Protein AF-A0A948PQ32-F1 (afdb_monomer_lite)

Sequence (279 aa):
MKASKLLRLIPVFVLVFLLAGPGLMAKGHFEIGFHYSGWSLNIIKNLVGDAFDNMAENFVDETEKEIQNDNPDFYTEDWSSDSDFNADGSNWGIEMRWYPGGHDGSFSLGLSIEKTTINLNMDRAYVDVFLRNDVEDLSGTAQINASGGLMMKPMAFMLSFRWNIHPVGRISPYFQMGFGFASIQSLKDAELSFNYNYTFKVTGEEDETGGDSVSKTLGELDDERVADGEESMFDKIPFFPFVNMVIGIRARIVQNVHLLVEGGIFNGFIIRGGLSIRF

Foldseek 3Di:
DPPPPVVVVVVVVVVCCVVVQVPDPDLFFKKKKKKKKKFWACVCVVVVVVVLVVVLVVVQVVVQVVCCVVPVQKDWPDKDKDWDKTKIWMKIKMKMKGAPVGQFGQKIKIKMKMWIKIKIKRQWIKMKTWMARPVVRKIKIKIKIKIKMKIFTFTKIKIKMKGFPGRPDQKTKIKMKMKIWTACVRQQQIKIKMKMKMWMDMVPDDIDIDIDIDIDGLVVVQVVCVVVVHDGPCPPPRTGMWIDIWIWMWGDPDPFKIWIWIWDDTVGTMTMIMMMGGD

Secondary structure (DSSP, 8-state):
---TTHHHHHHHHHHHHHHHGGG-----SEEEEEEEEEEE-GGGHHHHHHHHHHHHHHHHHHHHHHHHHH-TTEEEEEEEEEEEEEEEEEEEEEEEEE-TTGGG-SEEEEEEEEEEEEEEEEEEEEEEEEEEETTTTEEEEEEEEEEEEEEE--EEEEEEEEEESS-SSSEEEEEEEEEEEE-THHHHTPEEEEEEEEEEEETTSPPEEEEEEEEEEHHHHHHHHHHTTPPPTTTT---EEEEEEEEEEEEEEETTEEEEEEEEEESSEEEEEEEEEE-

Radius of gyration: 26.38 Å; chains: 1; bounding box: 67×36×75 Å

Structure (mmCIF, N/CA/C/O backbone):
data_AF-A0A948PQ32-F1
#
_entry.id   AF-A0A948PQ32-F1
#
loop_
_atom_site.group_PDB
_atom_site.id
_atom_site.type_symbol
_atom_site.label_atom_id
_atom_site.label_alt_id
_atom_site.label_comp_id
_atom_site.label_asym_id
_atom_site.label_entity_id
_atom_site.label_seq_id
_atom_site.pdbx_PDB_ins_code
_atom_site.Cartn_x
_atom_site.Cartn_y
_atom_site.Cartn_z
_atom_site.occupancy
_atom_site.B_iso_or_equiv
_atom_site.auth_seq_id
_atom_site.auth_comp_id
_atom_site.auth_asym_id
_atom_site.auth_atom_id
_atom_site.pdbx_PDB_model_num
ATOM 1 N N . MET A 1 1 ? -16.683 6.339 -7.717 1.00 36.84 1 MET A N 1
ATOM 2 C CA . MET A 1 1 ? -16.336 6.040 -9.134 1.00 36.84 1 MET A CA 1
ATOM 3 C C . MET A 1 1 ? -15.686 7.242 -9.840 1.00 36.84 1 MET A C 1
ATOM 5 O O . MET A 1 1 ? -16.387 8.124 -10.318 1.00 36.84 1 MET A O 1
ATOM 9 N N . LYS A 1 2 ? -14.347 7.294 -9.940 1.00 36.12 2 LYS A N 1
ATOM 10 C CA . LYS A 1 2 ? -13.596 8.267 -10.778 1.00 36.12 2 LYS A CA 1
ATOM 11 C C . LYS A 1 2 ? -12.454 7.576 -11.553 1.00 36.12 2 LYS A C 1
ATOM 13 O O . LYS A 1 2 ? -11.332 8.061 -11.605 1.00 36.12 2 LYS A O 1
ATOM 18 N N . ALA A 1 3 ? -12.747 6.443 -12.194 1.00 36.84 3 ALA A N 1
ATOM 19 C CA . ALA A 1 3 ? -11.794 5.716 -13.046 1.00 36.84 3 ALA A CA 1
ATOM 20 C C . ALA A 1 3 ? -11.630 6.318 -14.467 1.00 36.84 3 ALA A C 1
ATOM 22 O O . ALA A 1 3 ? -10.835 5.835 -15.268 1.00 36.84 3 ALA A O 1
ATOM 23 N N . SER A 1 4 ? -12.358 7.386 -14.817 1.00 48.66 4 SER A N 1
ATOM 24 C CA . SER A 1 4 ? -12.538 7.796 -16.220 1.00 48.66 4 SER A CA 1
ATOM 25 C C . SER A 1 4 ? -11.404 8.622 -16.838 1.00 48.66 4 SER A C 1
ATOM 27 O O . SER A 1 4 ? -11.374 8.771 -18.059 1.00 48.66 4 SER A O 1
ATOM 29 N N . LYS A 1 5 ? -10.467 9.161 -16.043 1.00 45.03 5 LYS A N 1
ATOM 30 C CA . LYS A 1 5 ? -9.348 9.970 -16.569 1.00 45.03 5 LYS A CA 1
ATOM 31 C C . LYS A 1 5 ? -8.049 9.175 -16.737 1.00 45.03 5 LYS A C 1
ATOM 33 O O . LYS A 1 5 ? -7.393 9.338 -17.760 1.00 45.03 5 LYS A O 1
ATOM 38 N N . LEU A 1 6 ? -7.714 8.275 -15.804 1.00 44.38 6 LEU A N 1
ATOM 39 C CA . LEU A 1 6 ? -6.504 7.441 -15.901 1.00 44.38 6 LEU A CA 1
ATOM 40 C C . LEU A 1 6 ? -6.585 6.452 -17.076 1.00 44.38 6 LEU A C 1
ATOM 42 O O . LEU A 1 6 ? -5.626 6.315 -17.832 1.00 44.38 6 LEU A O 1
ATOM 46 N N . LEU A 1 7 ? -7.762 5.854 -17.300 1.00 45.94 7 LEU A N 1
ATOM 47 C CA . LEU A 1 7 ? -7.993 4.909 -18.399 1.00 45.94 7 LEU A CA 1
ATOM 48 C C . LEU A 1 7 ? -7.849 5.548 -19.794 1.00 45.94 7 LEU A C 1
ATOM 50 O O . LEU A 1 7 ? -7.617 4.844 -20.769 1.00 45.94 7 LEU A O 1
ATOM 54 N N . ARG A 1 8 ? -7.971 6.882 -19.898 1.00 51.78 8 ARG A N 1
ATOM 55 C CA . ARG A 1 8 ? -7.793 7.630 -21.156 1.00 51.78 8 ARG A CA 1
ATOM 56 C C . ARG A 1 8 ? -6.332 7.971 -21.450 1.00 51.78 8 ARG A C 1
ATOM 58 O O . ARG A 1 8 ? -5.999 8.190 -22.608 1.00 51.78 8 ARG A O 1
ATOM 65 N N . LEU A 1 9 ? -5.466 8.004 -20.435 1.00 54.56 9 LEU A N 1
ATOM 66 C CA . LEU A 1 9 ? -4.039 8.298 -20.606 1.00 54.56 9 LEU A CA 1
ATOM 67 C C . LEU A 1 9 ? -3.251 7.062 -21.046 1.00 54.56 9 LEU A C 1
ATOM 69 O O . LEU A 1 9 ? -2.355 7.187 -21.872 1.00 54.56 9 LEU A O 1
ATOM 73 N N . ILE A 1 10 ? -3.630 5.871 -20.571 1.00 57.16 10 ILE A N 1
ATOM 74 C CA . ILE A 1 10 ? -3.006 4.595 -20.957 1.00 57.16 10 ILE A CA 1
ATOM 75 C C . ILE A 1 10 ? -2.940 4.415 -22.488 1.00 57.16 10 ILE A C 1
ATOM 77 O O . ILE A 1 10 ? -1.837 4.210 -22.991 1.00 57.16 10 ILE A O 1
ATOM 81 N N . PRO A 1 11 ? -4.034 4.550 -23.269 1.00 63.50 11 PRO A N 1
ATOM 82 C CA . PRO A 1 11 ? -3.959 4.403 -24.720 1.00 63.50 11 PRO A CA 1
ATOM 83 C C . PRO A 1 11 ? -3.123 5.500 -25.385 1.00 63.50 11 PRO A C 1
ATOM 85 O O . PRO A 1 11 ? -2.482 5.220 -26.388 1.00 63.50 11 PRO A O 1
ATOM 88 N N . VAL A 1 12 ? -3.066 6.716 -24.827 1.00 68.31 12 VAL A N 1
ATOM 89 C CA . VAL A 1 12 ? -2.222 7.802 -25.357 1.00 68.31 12 VAL A CA 1
ATOM 90 C C . VAL A 1 12 ? -0.742 7.493 -25.143 1.00 68.31 12 VAL A C 1
ATOM 92 O O . VAL A 1 12 ? 0.036 7.610 -26.084 1.00 68.31 12 VAL A O 1
ATOM 95 N N . PHE A 1 13 ? -0.350 7.037 -23.950 1.00 61.31 13 PHE A N 1
ATOM 96 C CA . PHE A 1 13 ? 1.021 6.598 -23.688 1.00 61.31 13 PHE A CA 1
ATOM 97 C C . PHE A 1 13 ? 1.388 5.392 -24.557 1.00 61.31 13 PHE A C 1
ATOM 99 O O . PHE A 1 13 ? 2.420 5.421 -25.216 1.00 61.31 13 PHE A O 1
ATOM 106 N N . VAL A 1 14 ? 0.522 4.380 -24.664 1.00 65.69 14 VAL A N 1
ATOM 107 C CA . VAL A 1 14 ? 0.738 3.232 -25.563 1.00 65.69 14 VAL A CA 1
ATOM 108 C C . VAL A 1 14 ? 0.908 3.695 -27.015 1.00 65.69 14 VAL A C 1
ATOM 110 O O . VAL A 1 14 ? 1.836 3.255 -27.688 1.00 65.69 14 VAL A O 1
ATOM 113 N N . LEU A 1 15 ? 0.071 4.618 -27.496 1.00 69.38 15 LEU A N 1
ATOM 114 C CA . LEU A 1 15 ? 0.138 5.136 -28.864 1.00 69.38 15 LEU A CA 1
ATOM 115 C C . LEU A 1 15 ? 1.428 5.928 -29.115 1.00 69.38 15 LEU A C 1
ATOM 117 O O . LEU A 1 15 ? 2.090 5.704 -30.123 1.00 69.38 15 LEU A O 1
ATOM 121 N N . VAL A 1 16 ? 1.822 6.811 -28.192 1.00 67.12 16 VAL A N 1
ATOM 122 C CA . VAL A 1 16 ? 3.092 7.554 -28.269 1.00 67.12 16 VAL A CA 1
ATOM 123 C C . VAL A 1 16 ? 4.269 6.584 -28.295 1.00 67.12 16 VAL A C 1
ATOM 125 O O . VAL A 1 16 ? 5.169 6.739 -29.119 1.00 67.12 16 VAL A O 1
ATOM 128 N N . PHE A 1 17 ? 4.238 5.542 -27.460 1.00 58.75 17 PHE A N 1
ATOM 129 C CA . PHE A 1 17 ? 5.298 4.542 -27.421 1.00 58.75 17 PHE A CA 1
ATOM 130 C C . PHE A 1 17 ? 5.380 3.728 -28.728 1.00 58.75 17 PHE A C 1
ATOM 132 O O . PHE A 1 17 ? 6.470 3.472 -29.245 1.00 58.75 17 PHE A O 1
ATOM 139 N N . LEU A 1 18 ? 4.234 3.361 -29.306 1.00 61.28 18 LEU A N 1
ATOM 140 C CA . LEU A 1 18 ? 4.167 2.616 -30.566 1.00 61.28 18 LEU A CA 1
ATOM 141 C C . LEU A 1 18 ? 4.542 3.464 -31.791 1.00 61.28 18 LEU A C 1
ATOM 143 O O . LEU A 1 18 ? 5.121 2.927 -32.733 1.00 61.28 18 LEU A O 1
ATOM 147 N N . LEU A 1 19 ? 4.242 4.766 -31.785 1.00 66.31 19 LEU A N 1
ATOM 148 C CA . LEU A 1 19 ? 4.527 5.671 -32.904 1.00 66.31 19 LEU A CA 1
ATOM 149 C C . LEU A 1 19 ? 5.957 6.231 -32.874 1.00 66.31 19 LEU A C 1
ATOM 151 O O . LEU A 1 19 ? 6.569 6.378 -33.929 1.00 66.31 19 LEU A O 1
ATOM 155 N N . ALA A 1 20 ? 6.508 6.527 -31.693 1.00 60.84 20 ALA A N 1
ATOM 156 C CA . ALA A 1 20 ? 7.852 7.098 -31.560 1.00 60.84 20 ALA A CA 1
ATOM 157 C C . ALA A 1 20 ? 8.964 6.033 -31.513 1.00 60.84 20 ALA A C 1
ATOM 159 O O . ALA A 1 20 ? 10.081 6.283 -31.961 1.00 60.84 20 ALA A O 1
ATOM 160 N N . GLY A 1 21 ? 8.669 4.831 -31.004 1.00 57.22 21 GLY A N 1
ATOM 161 C CA . GLY A 1 21 ? 9.648 3.751 -30.830 1.00 57.22 21 GLY A CA 1
ATOM 162 C C . GLY A 1 21 ? 10.360 3.269 -32.112 1.00 57.22 21 GLY A C 1
ATOM 163 O O . GLY A 1 21 ? 11.578 3.067 -32.067 1.00 57.22 21 GLY A O 1
ATOM 164 N N . PRO A 1 22 ? 9.663 3.090 -33.256 1.00 56.50 22 PRO A N 1
ATOM 165 C CA . PRO A 1 22 ? 10.263 2.552 -34.484 1.00 56.50 22 PRO A CA 1
ATOM 166 C C . PRO A 1 22 ? 11.272 3.479 -35.180 1.00 56.50 22 PRO A C 1
ATOM 168 O O . PRO A 1 22 ? 12.103 2.993 -35.942 1.00 56.50 22 PRO A O 1
ATOM 171 N N . GLY A 1 23 ? 11.209 4.795 -34.940 1.00 53.78 23 GLY A N 1
ATOM 172 C CA . GLY A 1 23 ? 12.090 5.790 -35.573 1.00 53.78 23 GLY A CA 1
ATOM 173 C C . GLY A 1 23 ? 13.417 6.030 -34.844 1.00 53.78 23 GLY A C 1
ATOM 174 O O . GLY A 1 23 ? 14.287 6.730 -35.362 1.00 53.78 23 GLY A O 1
ATOM 175 N N . LEU A 1 24 ? 13.590 5.467 -33.645 1.00 56.25 24 LEU A N 1
ATOM 176 C CA . LEU A 1 24 ? 14.786 5.669 -32.829 1.00 56.25 24 LEU A CA 1
ATOM 177 C C . LEU A 1 24 ? 15.923 4.752 -33.314 1.00 56.25 24 LEU A C 1
ATOM 179 O O . LEU A 1 24 ? 15.981 3.566 -33.012 1.00 56.25 24 LEU A O 1
ATOM 183 N N . MET A 1 25 ? 16.856 5.301 -34.087 1.00 52.88 25 MET A N 1
ATOM 184 C CA . MET A 1 25 ? 18.057 4.604 -34.573 1.00 52.88 25 MET A CA 1
ATOM 185 C C . MET A 1 25 ? 19.161 4.537 -33.501 1.00 52.88 25 MET A C 1
ATOM 187 O O . MET A 1 25 ? 20.287 4.965 -33.753 1.00 52.88 25 MET A O 1
ATOM 191 N N . ALA A 1 26 ? 18.878 4.046 -32.292 1.00 52.47 26 ALA A N 1
ATOM 192 C CA . ALA A 1 26 ? 19.881 4.063 -31.229 1.00 52.47 26 ALA A CA 1
ATOM 193 C C . ALA A 1 26 ? 20.029 2.724 -30.495 1.00 52.47 26 ALA A C 1
ATOM 195 O O . ALA A 1 26 ? 19.118 2.216 -29.848 1.00 52.47 26 ALA A O 1
ATOM 196 N N . LYS A 1 27 ? 21.250 2.173 -30.564 1.00 62.91 27 LYS A N 1
ATOM 197 C CA . LYS A 1 27 ? 21.757 1.086 -29.707 1.00 62.91 27 LYS A CA 1
ATOM 198 C C . LYS A 1 27 ? 22.049 1.610 -28.294 1.00 62.91 27 LYS A C 1
ATOM 200 O O . LYS A 1 27 ? 23.170 1.460 -27.808 1.00 62.91 27 LYS A O 1
ATOM 205 N N . GLY A 1 28 ? 21.122 2.328 -27.678 1.00 70.44 28 GLY A N 1
ATOM 206 C CA . GLY A 1 28 ? 21.528 3.213 -26.602 1.00 70.44 28 GLY A CA 1
ATOM 207 C C . GLY A 1 28 ? 21.392 2.677 -25.188 1.00 70.44 28 GLY A C 1
ATOM 208 O O . GLY A 1 28 ? 20.963 1.551 -24.887 1.00 70.44 28 GLY A O 1
ATOM 209 N N . HIS A 1 29 ? 21.932 3.517 -24.321 1.00 88.94 29 HIS A N 1
ATOM 210 C CA . HIS A 1 29 ? 22.172 3.245 -22.921 1.00 88.94 29 HIS A CA 1
ATOM 211 C C . HIS A 1 29 ? 20.981 3.642 -22.059 1.00 88.94 29 HIS A C 1
ATOM 213 O O . HIS A 1 29 ? 20.999 3.326 -20.874 1.00 88.94 29 HIS A O 1
ATOM 219 N N . PHE A 1 30 ? 19.966 4.300 -22.616 1.00 91.44 30 PHE A N 1
ATOM 220 C CA . PHE A 1 30 ? 18.838 4.808 -21.856 1.00 91.44 30 PHE A CA 1
ATOM 221 C C . PHE A 1 30 ? 17.554 4.079 -22.226 1.00 91.44 30 PHE A C 1
ATOM 223 O O . PHE A 1 30 ? 17.323 3.675 -23.362 1.00 91.44 30 PHE A O 1
ATOM 230 N N . GLU A 1 31 ? 16.705 3.883 -21.233 1.00 92.69 31 GLU A N 1
ATOM 231 C CA . GLU A 1 31 ? 15.378 3.321 -21.397 1.00 92.69 31 GLU A CA 1
ATOM 232 C C . GLU A 1 31 ? 14.396 4.157 -20.594 1.00 92.69 31 GLU A C 1
ATOM 234 O O . GLU A 1 31 ? 14.641 4.451 -19.428 1.00 92.69 31 GLU A O 1
ATOM 239 N N . ILE A 1 32 ? 13.292 4.544 -21.220 1.00 94.75 32 ILE A N 1
ATOM 240 C CA . ILE A 1 32 ? 12.179 5.205 -20.547 1.00 94.75 32 ILE A CA 1
ATOM 241 C C . ILE A 1 32 ? 11.019 4.222 -20.522 1.00 94.75 32 ILE A C 1
ATOM 243 O O . ILE A 1 32 ? 10.635 3.683 -21.562 1.00 94.75 32 ILE A O 1
ATOM 247 N N . GLY A 1 33 ? 10.477 3.975 -19.337 1.00 94.75 33 GLY A N 1
ATOM 248 C CA . GLY A 1 33 ? 9.387 3.045 -19.100 1.00 94.75 33 GLY A CA 1
ATOM 249 C C . GLY A 1 33 ? 8.198 3.711 -18.430 1.00 94.75 33 GLY A C 1
ATOM 250 O O . GLY A 1 33 ? 8.356 4.619 -17.620 1.00 94.75 33 GLY A O 1
ATOM 251 N N . PHE A 1 34 ? 7.010 3.226 -18.764 1.00 96.94 34 PHE A N 1
ATOM 252 C CA . PHE A 1 34 ? 5.789 3.456 -18.006 1.00 96.94 34 PHE A CA 1
ATOM 253 C C . PHE A 1 34 ? 5.298 2.120 -17.459 1.00 96.94 34 PHE A C 1
ATOM 255 O O . PHE A 1 34 ? 5.302 1.115 -18.176 1.00 96.94 34 PHE A O 1
ATOM 262 N N . HIS A 1 35 ? 4.820 2.112 -16.220 1.00 95.75 35 HIS A N 1
ATOM 263 C CA . HIS A 1 35 ? 4.240 0.923 -15.606 1.00 95.75 35 HIS A CA 1
ATOM 264 C C . HIS A 1 35 ? 3.009 1.241 -14.770 1.00 95.75 35 HIS A C 1
ATOM 266 O O . HIS A 1 35 ? 2.841 2.350 -14.263 1.00 95.75 35 HIS A O 1
ATOM 272 N N . TYR A 1 36 ? 2.170 0.224 -14.609 1.00 95.19 36 TYR A N 1
ATOM 273 C CA . TYR A 1 36 ? 1.011 0.209 -13.730 1.00 95.19 36 TYR A CA 1
ATOM 274 C C . TYR A 1 36 ? 0.984 -1.114 -12.964 1.00 95.19 36 TYR A C 1
ATOM 276 O O . TYR A 1 36 ? 1.280 -2.168 -13.534 1.00 95.19 36 TYR A O 1
ATOM 284 N N . SER A 1 37 ? 0.625 -1.075 -11.686 1.00 91.31 37 SER A N 1
ATOM 285 C CA . SER A 1 37 ? 0.418 -2.274 -10.879 1.00 91.31 37 SER A CA 1
ATOM 286 C C . SER A 1 37 ? -0.790 -2.133 -9.962 1.00 91.31 37 SER A C 1
ATOM 288 O O . SER A 1 37 ? -1.157 -1.026 -9.558 1.00 91.31 37 SER A O 1
ATOM 290 N N . GLY A 1 38 ? -1.393 -3.274 -9.645 1.00 89.25 38 GLY A N 1
ATOM 291 C CA . GLY A 1 38 ? -2.224 -3.441 -8.459 1.00 89.25 38 GLY A CA 1
ATOM 292 C C . GLY A 1 38 ? -1.407 -4.142 -7.380 1.00 89.25 38 GLY A C 1
ATOM 293 O O . GLY A 1 38 ? -0.539 -4.963 -7.705 1.00 89.25 38 GLY A O 1
ATOM 294 N N . TRP A 1 39 ? -1.674 -3.823 -6.117 1.00 85.12 39 TRP A N 1
ATOM 295 C CA . TRP A 1 39 ? -1.005 -4.467 -4.997 1.00 85.12 39 TRP A CA 1
ATOM 296 C C . TRP A 1 39 ? -1.945 -4.769 -3.827 1.00 85.12 39 TRP A C 1
ATOM 298 O O . TRP A 1 39 ? -2.983 -4.129 -3.685 1.00 85.12 39 TRP A O 1
ATOM 308 N N . SER A 1 40 ? -1.581 -5.764 -3.013 1.00 81.56 40 SER A N 1
ATOM 309 C CA . SER A 1 40 ? -2.303 -6.157 -1.791 1.00 81.56 40 SER A CA 1
ATOM 310 C C . SER A 1 40 ? -1.345 -6.460 -0.633 1.00 81.56 40 SER A C 1
ATOM 312 O O . SER A 1 40 ? -0.289 -7.064 -0.853 1.00 81.56 40 SER A O 1
ATOM 314 N N . LEU A 1 41 ? -1.723 -6.107 0.597 1.00 71.12 41 LEU A N 1
ATOM 315 C CA . LEU A 1 41 ? -0.991 -6.378 1.847 1.00 71.12 41 LEU A CA 1
ATOM 316 C C . LEU A 1 41 ? -1.749 -7.363 2.754 1.00 71.12 41 LEU A C 1
ATOM 318 O O . LEU A 1 41 ? -1.817 -7.194 3.966 1.00 71.12 41 LEU A O 1
ATOM 322 N N . ASN A 1 42 ? -2.265 -8.463 2.207 1.00 64.56 42 ASN A N 1
ATOM 323 C CA . ASN A 1 42 ? -2.977 -9.457 3.028 1.00 64.56 42 ASN A CA 1
ATOM 324 C C . ASN A 1 42 ? -2.095 -10.146 4.093 1.00 64.56 42 ASN A C 1
ATOM 326 O O . ASN A 1 42 ? -2.614 -10.863 4.937 1.00 64.56 42 ASN A O 1
ATOM 330 N N . ILE A 1 43 ? -0.774 -9.922 4.093 1.00 58.84 43 ILE A N 1
ATOM 331 C CA . ILE A 1 43 ? 0.143 -10.463 5.109 1.00 58.84 43 ILE A CA 1
ATOM 332 C C . ILE A 1 43 ? -0.098 -9.835 6.492 1.00 58.84 43 ILE A C 1
ATOM 334 O O . ILE A 1 43 ? 0.073 -10.518 7.496 1.00 58.84 43 ILE A O 1
ATOM 338 N N . ILE A 1 44 ? -0.502 -8.558 6.566 1.00 64.94 44 ILE A N 1
ATOM 339 C CA . ILE A 1 44 ? -0.758 -7.885 7.855 1.00 64.94 44 ILE A CA 1
ATOM 340 C C . ILE A 1 44 ? -2.185 -8.105 8.369 1.00 64.94 44 ILE A C 1
ATOM 342 O O . ILE A 1 44 ? -2.494 -7.662 9.469 1.00 64.94 44 ILE A O 1
ATOM 346 N N . LYS A 1 45 ? -3.043 -8.805 7.610 1.00 69.50 45 LYS A N 1
ATOM 347 C CA . LYS A 1 45 ? -4.442 -9.057 7.986 1.00 69.50 45 LYS A CA 1
ATOM 348 C C . LYS A 1 45 ? -4.551 -9.747 9.346 1.00 69.50 45 LYS A C 1
ATOM 350 O O . LYS A 1 45 ? -5.360 -9.324 10.154 1.00 69.50 45 LYS A O 1
ATOM 355 N N . ASN A 1 46 ? -3.687 -10.725 9.623 1.00 70.75 46 ASN A N 1
ATOM 356 C CA . ASN A 1 46 ? -3.681 -11.422 10.913 1.00 70.75 46 ASN A CA 1
ATOM 357 C C . ASN A 1 46 ? -3.298 -10.488 12.070 1.00 70.75 46 ASN A C 1
ATOM 359 O O . ASN A 1 46 ? -3.957 -10.499 13.093 1.00 70.75 46 ASN A O 1
ATOM 363 N N . LEU A 1 47 ? -2.285 -9.631 11.883 1.00 71.31 47 LEU A N 1
ATOM 364 C CA . LEU A 1 47 ? -1.861 -8.676 12.915 1.00 71.31 47 LEU A CA 1
ATOM 365 C C . LEU A 1 47 ? -2.962 -7.652 13.232 1.00 71.31 47 LEU A C 1
ATOM 367 O O . LEU A 1 47 ? -3.124 -7.252 14.380 1.00 71.31 47 LEU A O 1
ATOM 371 N N . VAL A 1 48 ? -3.698 -7.213 12.208 1.00 71.25 48 VAL A N 1
ATOM 372 C CA . VAL A 1 48 ? -4.839 -6.306 12.384 1.00 71.25 48 VAL A CA 1
ATOM 373 C C . VAL A 1 48 ? -6.027 -7.030 13.017 1.00 71.25 48 VAL A C 1
ATOM 375 O O . VAL A 1 48 ? -6.688 -6.434 13.858 1.00 71.25 48 VAL A O 1
ATOM 378 N N . GLY A 1 49 ? -6.263 -8.296 12.660 1.00 72.38 49 GLY A N 1
ATOM 379 C CA . GLY A 1 49 ? -7.270 -9.149 13.296 1.00 72.38 49 GLY A CA 1
ATOM 380 C C . GLY A 1 49 ? -7.022 -9.288 14.796 1.00 72.38 49 GLY A C 1
ATOM 381 O O . GLY A 1 49 ? -7.878 -8.909 15.580 1.00 72.38 49 GLY A O 1
ATOM 382 N N . ASP A 1 50 ? -5.805 -9.672 15.195 1.00 78.00 50 ASP A N 1
ATOM 383 C CA . ASP A 1 50 ? -5.439 -9.790 16.612 1.00 78.00 50 ASP A CA 1
ATOM 384 C C . ASP A 1 50 ? -5.638 -8.457 17.364 1.00 78.00 50 ASP A C 1
ATOM 386 O O . ASP A 1 50 ? -6.125 -8.423 18.493 1.00 78.00 50 ASP A O 1
ATOM 390 N N . ALA A 1 51 ? -5.262 -7.327 16.754 1.00 75.25 51 ALA A N 1
ATOM 391 C CA . ALA A 1 51 ? -5.461 -6.007 17.357 1.00 75.25 51 ALA A CA 1
ATOM 392 C C . ALA A 1 51 ? -6.950 -5.640 17.486 1.00 75.25 51 ALA A C 1
ATOM 394 O O . ALA A 1 51 ? -7.339 -5.011 18.471 1.00 75.25 51 ALA A O 1
ATOM 395 N N . PHE A 1 52 ? -7.770 -6.031 16.509 1.00 75.88 52 PHE A N 1
ATOM 396 C CA . PHE A 1 52 ? -9.213 -5.834 16.543 1.00 75.88 52 PHE A CA 1
ATOM 397 C C . PHE A 1 52 ? -9.875 -6.686 17.627 1.00 75.88 52 PHE A C 1
ATOM 399 O O . PHE A 1 52 ? -10.691 -6.155 18.370 1.00 75.88 52 PHE A O 1
ATOM 406 N N . ASP A 1 53 ? -9.489 -7.953 17.768 1.00 79.19 53 ASP A N 1
ATOM 407 C CA . ASP A 1 53 ? -10.053 -8.850 18.781 1.00 79.19 53 ASP A CA 1
ATOM 408 C C . ASP A 1 53 ? -9.817 -8.297 20.195 1.00 79.19 53 ASP A C 1
ATOM 410 O O . ASP A 1 53 ? -10.749 -8.202 20.989 1.00 79.19 53 ASP A O 1
ATOM 414 N N . ASN A 1 54 ? -8.610 -7.789 20.474 1.00 81.38 54 ASN A N 1
ATOM 415 C CA . ASN A 1 54 ? -8.311 -7.112 21.743 1.00 81.38 54 ASN A CA 1
ATOM 416 C C . ASN A 1 54 ? -9.143 -5.830 21.946 1.00 81.38 54 ASN A C 1
ATOM 418 O O . ASN A 1 54 ? -9.527 -5.495 23.066 1.00 81.38 54 ASN A O 1
ATOM 422 N N . MET A 1 55 ? -9.394 -5.063 20.881 1.00 77.44 55 MET A N 1
ATOM 423 C CA . MET A 1 55 ? -10.256 -3.879 20.955 1.00 77.44 55 MET A CA 1
ATOM 424 C C . MET A 1 55 ? -11.713 -4.274 21.228 1.00 77.44 55 MET A C 1
ATOM 426 O O . MET A 1 55 ? -12.375 -3.609 22.019 1.00 77.44 55 MET A O 1
ATOM 430 N N . ALA A 1 56 ? -12.194 -5.350 20.602 1.00 77.06 56 ALA A N 1
ATOM 431 C CA . ALA A 1 56 ? -13.534 -5.884 20.806 1.00 77.06 56 ALA A CA 1
ATOM 432 C C . ALA A 1 56 ? -13.728 -6.365 22.250 1.00 77.06 56 ALA A C 1
ATOM 434 O O . ALA A 1 56 ? -14.724 -5.999 22.862 1.00 77.06 56 ALA A O 1
ATOM 435 N N . GLU A 1 57 ? -12.758 -7.083 22.825 1.00 81.19 57 GLU A N 1
ATOM 436 C CA . GLU A 1 57 ? -12.787 -7.483 24.241 1.00 81.19 57 GLU A CA 1
ATOM 437 C C . GLU A 1 57 ? -12.896 -6.269 25.178 1.00 81.19 57 GLU A C 1
ATOM 439 O O . GLU A 1 57 ? -13.781 -6.223 26.030 1.00 81.19 57 GLU A O 1
ATOM 444 N N . ASN A 1 58 ? -12.061 -5.240 24.979 1.00 78.88 58 ASN A N 1
ATOM 445 C CA . ASN A 1 58 ? -12.133 -4.016 25.788 1.00 78.88 58 ASN A CA 1
ATOM 446 C C . ASN A 1 58 ? -13.488 -3.307 25.652 1.00 78.88 58 ASN A C 1
ATOM 448 O O . ASN A 1 58 ? -14.006 -2.769 26.627 1.00 78.88 58 ASN A O 1
ATOM 452 N N . PHE A 1 59 ? -14.062 -3.307 24.448 1.00 74.00 59 PHE A N 1
ATOM 453 C CA . PHE A 1 59 ? -15.374 -2.724 24.207 1.00 74.00 59 PHE A CA 1
ATOM 454 C C . PHE A 1 59 ? -16.487 -3.473 24.963 1.00 74.00 59 PHE A C 1
ATOM 456 O O . PHE A 1 59 ? -17.357 -2.828 25.552 1.00 74.00 59 PHE A O 1
ATOM 463 N N . VAL A 1 60 ? -16.454 -4.811 24.996 1.00 79.50 60 VAL A N 1
ATOM 464 C CA . VAL A 1 60 ? -17.401 -5.623 25.784 1.00 79.50 60 VAL A CA 1
ATOM 465 C C . VAL A 1 60 ? -17.282 -5.283 27.271 1.00 79.50 60 VAL A C 1
ATOM 467 O O . VAL A 1 60 ? -18.290 -4.985 27.912 1.00 79.50 60 VAL A O 1
ATOM 470 N N . ASP A 1 61 ? -16.055 -5.223 27.792 1.00 81.75 61 ASP A N 1
ATOM 471 C CA . ASP A 1 61 ? -15.776 -4.879 29.191 1.00 81.75 61 ASP A CA 1
ATOM 472 C C . ASP A 1 61 ? -16.256 -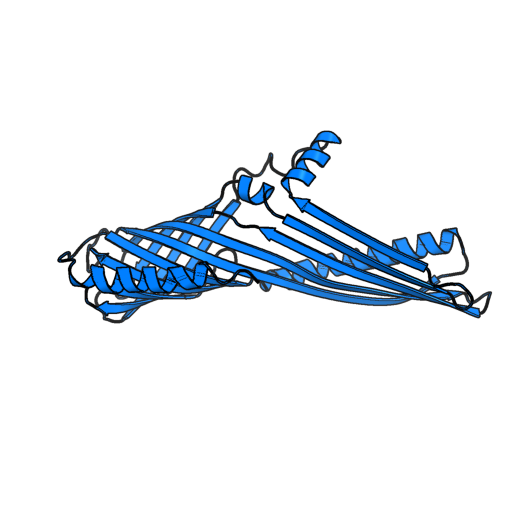3.468 29.577 1.00 81.75 61 ASP A C 1
ATOM 474 O O . ASP A 1 61 ? -16.686 -3.239 30.711 1.00 81.75 61 ASP A O 1
ATOM 478 N N . GLU A 1 62 ? -16.117 -2.483 28.687 1.00 78.75 62 GLU A N 1
ATOM 479 C CA . GLU A 1 62 ? -16.596 -1.113 28.918 1.00 78.75 62 GLU A CA 1
ATOM 480 C C . GLU A 1 62 ? -18.121 -1.025 28.839 1.00 78.75 62 GLU A C 1
ATOM 482 O O . GLU A 1 62 ? -18.735 -0.403 29.707 1.00 78.75 62 GLU A O 1
ATOM 487 N N . THR A 1 63 ? -18.730 -1.713 27.873 1.00 72.62 63 THR A N 1
ATOM 488 C CA . THR A 1 63 ? -20.189 -1.775 27.707 1.00 72.62 63 THR A CA 1
ATOM 489 C C . THR A 1 63 ? -20.862 -2.410 28.918 1.00 72.62 63 THR A C 1
ATOM 491 O O . THR A 1 63 ? -21.841 -1.874 29.433 1.00 72.62 63 THR A O 1
ATOM 494 N N . GLU A 1 64 ? -20.320 -3.521 29.424 1.00 76.25 64 GLU A N 1
ATOM 495 C CA . GLU A 1 64 ? -20.842 -4.169 30.628 1.00 76.25 64 GLU A CA 1
ATOM 496 C C . GLU A 1 64 ? -20.796 -3.225 31.837 1.00 76.25 64 GLU A C 1
ATOM 498 O O . GLU A 1 64 ? -21.784 -3.111 32.563 1.00 76.25 64 GLU A O 1
ATOM 503 N N . LYS A 1 65 ? -19.693 -2.486 32.023 1.00 81.44 65 LYS A N 1
ATOM 504 C CA . LYS A 1 65 ? -19.564 -1.501 33.112 1.00 81.44 65 LYS A CA 1
ATOM 505 C C . LYS A 1 65 ? -20.554 -0.351 32.979 1.00 81.44 65 LYS A C 1
ATOM 507 O O . LYS A 1 65 ? -21.104 0.086 33.987 1.00 81.44 65 LYS A O 1
ATOM 512 N N . GLU A 1 66 ? -20.743 0.174 31.771 1.00 76.62 66 GLU A N 1
ATOM 513 C CA . GLU A 1 66 ? -21.671 1.279 31.528 1.00 76.62 66 GLU A CA 1
ATOM 514 C C . GLU A 1 66 ? -23.111 0.858 31.837 1.00 76.62 66 GLU A C 1
ATOM 516 O O . GLU A 1 66 ? -23.802 1.547 32.584 1.00 76.62 66 GLU A O 1
ATOM 521 N N . ILE A 1 67 ? -23.518 -0.330 31.392 1.00 73.38 67 ILE A N 1
ATOM 522 C CA . ILE A 1 67 ? -24.853 -0.876 31.661 1.00 73.38 67 ILE A CA 1
ATOM 523 C C . ILE A 1 67 ? -25.036 -1.196 33.150 1.00 73.38 67 ILE A C 1
ATOM 525 O O . ILE A 1 67 ? -26.084 -0.884 33.717 1.00 73.38 67 ILE A O 1
ATOM 529 N N . GLN A 1 68 ? -24.021 -1.762 33.812 1.00 76.62 68 GLN A N 1
ATOM 530 C CA . GLN A 1 68 ? -24.057 -2.056 35.250 1.00 76.62 68 GLN A CA 1
ATOM 531 C C . GLN A 1 68 ? -24.123 -0.800 36.130 1.00 76.62 68 GLN A C 1
ATOM 533 O O . GLN A 1 68 ? -24.605 -0.888 37.261 1.00 76.62 68 GLN A O 1
ATOM 538 N N . ASN A 1 69 ? -23.666 0.363 35.647 1.00 78.88 69 ASN A N 1
ATOM 539 C CA . ASN A 1 69 ? -23.785 1.613 36.404 1.00 78.88 69 ASN A CA 1
ATOM 540 C C . ASN A 1 69 ? -25.250 2.009 36.622 1.00 78.88 69 ASN A C 1
ATOM 542 O O . ASN A 1 69 ? -25.597 2.449 37.721 1.00 78.88 69 ASN A O 1
ATOM 546 N N . ASP A 1 70 ? -26.092 1.824 35.605 1.00 70.81 70 ASP A N 1
ATOM 547 C CA . ASP A 1 70 ? -27.515 2.160 35.673 1.00 70.81 70 ASP A CA 1
ATOM 548 C C . ASP A 1 70 ? -28.377 0.955 36.086 1.00 70.81 70 ASP A C 1
ATOM 550 O O . ASP A 1 70 ? -29.413 1.131 36.728 1.00 70.81 70 ASP A O 1
ATOM 554 N N . ASN A 1 71 ? -27.925 -0.272 35.796 1.00 73.94 71 ASN A N 1
ATOM 555 C CA . ASN A 1 71 ? -28.629 -1.517 36.105 1.00 73.94 71 ASN A CA 1
ATOM 556 C C . ASN A 1 71 ? -27.661 -2.615 36.618 1.00 73.94 71 ASN A C 1
ATOM 558 O O . ASN A 1 71 ? -27.195 -3.447 35.835 1.00 73.94 71 ASN A O 1
ATOM 562 N N . PRO A 1 72 ? -27.375 -2.679 37.934 1.00 78.38 72 PRO A N 1
ATOM 563 C CA . PRO A 1 72 ? -26.277 -3.480 38.500 1.00 78.38 72 PRO A CA 1
ATOM 564 C C . PRO A 1 72 ? -26.447 -5.004 38.409 1.00 78.38 72 PRO A C 1
ATOM 566 O O . PRO A 1 72 ? -25.485 -5.732 38.643 1.00 78.38 72 PRO A O 1
ATOM 569 N N . ASP A 1 73 ? -27.647 -5.488 38.085 1.00 83.62 73 ASP A N 1
ATOM 570 C CA . ASP A 1 73 ? -27.959 -6.919 37.994 1.00 83.62 73 ASP A CA 1
ATOM 571 C C . ASP A 1 73 ? -27.796 -7.492 36.569 1.00 83.62 73 ASP A C 1
ATOM 573 O O . ASP A 1 73 ? -27.976 -8.696 36.371 1.00 83.62 73 ASP A O 1
ATOM 577 N N . PHE A 1 74 ? -27.454 -6.662 35.573 1.00 81.88 74 PHE A N 1
ATOM 578 C CA . PHE A 1 74 ? -27.113 -7.142 34.231 1.00 81.88 74 PHE A CA 1
ATOM 579 C C . PHE A 1 74 ? -25.662 -7.627 34.153 1.00 81.88 74 PHE A C 1
ATOM 581 O O . PHE A 1 74 ? -24.739 -6.969 34.632 1.00 81.88 74 PHE A O 1
ATOM 588 N N . TYR A 1 75 ? -25.450 -8.757 33.483 1.00 83.06 75 TYR A N 1
ATOM 589 C CA . TYR A 1 75 ? -24.124 -9.274 33.141 1.00 83.06 75 TYR A CA 1
ATOM 590 C C . TYR A 1 75 ? -24.085 -9.787 31.699 1.00 83.06 75 TYR A C 1
ATOM 592 O O . TYR A 1 75 ? -25.127 -10.100 31.110 1.00 83.06 75 TYR A O 1
ATOM 600 N N . THR A 1 76 ? -22.880 -9.885 31.136 1.00 85.31 76 THR A N 1
ATOM 601 C CA . THR A 1 76 ? -22.657 -10.466 29.807 1.00 85.31 76 THR A CA 1
ATOM 602 C C . THR A 1 76 ? -22.786 -11.988 29.867 1.00 85.31 76 THR A C 1
ATOM 604 O O . THR A 1 76 ? -21.984 -12.663 30.511 1.00 85.31 76 THR A O 1
ATOM 607 N N . GLU A 1 77 ? -23.799 -12.540 29.200 1.00 89.06 77 GLU A N 1
ATOM 608 C CA . GLU A 1 77 ? -24.004 -13.990 29.080 1.00 89.06 77 GLU A CA 1
ATOM 609 C C . GLU A 1 77 ? -23.117 -14.582 27.979 1.00 89.06 77 GLU A C 1
ATOM 611 O O . GLU A 1 77 ? -22.480 -15.617 28.179 1.00 89.06 77 GLU A O 1
ATOM 616 N N . ASP A 1 78 ? -23.068 -13.915 26.825 1.00 89.69 78 ASP A N 1
ATOM 617 C CA . ASP A 1 78 ? -22.286 -14.330 25.662 1.00 89.69 78 ASP A CA 1
ATOM 618 C C . ASP A 1 78 ? -21.930 -13.116 24.796 1.00 89.69 78 ASP A C 1
ATOM 620 O O . ASP A 1 78 ? -22.598 -12.078 24.852 1.00 89.69 78 ASP A O 1
ATOM 624 N N . TRP A 1 79 ? -20.900 -13.241 23.966 1.00 90.62 79 TRP A N 1
ATOM 625 C CA . TRP A 1 79 ? -20.570 -12.232 22.967 1.00 90.62 79 TRP A CA 1
ATOM 626 C C . TRP A 1 79 ? -19.890 -12.845 21.744 1.00 90.62 79 TRP A C 1
ATOM 628 O O . TRP A 1 79 ? -19.258 -13.901 21.801 1.00 90.62 79 TRP A O 1
ATOM 638 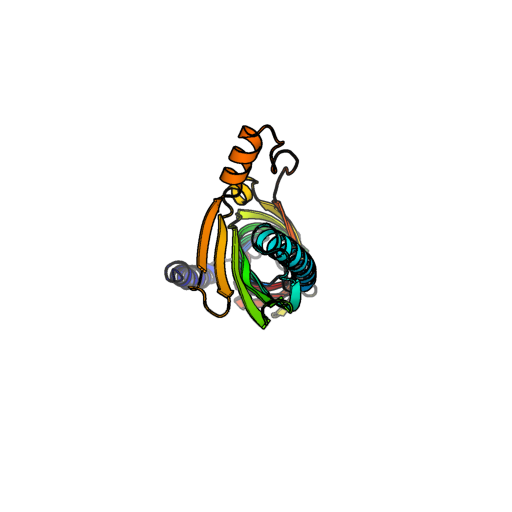N N . SER A 1 80 ? -20.010 -12.163 20.610 1.00 89.00 80 SER A N 1
ATOM 639 C CA . SER A 1 80 ? -19.325 -12.543 19.379 1.00 89.00 80 SER A CA 1
ATOM 640 C C . SER A 1 80 ? -18.826 -11.319 18.632 1.00 89.00 80 SER A C 1
ATOM 642 O O . SER A 1 80 ? -19.442 -10.256 18.683 1.00 89.00 80 SER A O 1
ATOM 644 N N . SER A 1 81 ? -17.714 -11.473 17.921 1.00 87.88 81 SER A N 1
ATOM 645 C CA . SER A 1 81 ? -17.166 -10.437 17.058 1.00 87.88 81 SER A CA 1
ATOM 646 C C . SER A 1 81 ? -16.682 -11.016 15.735 1.00 87.88 81 SER A C 1
ATOM 648 O O . SER A 1 81 ? -16.393 -12.207 15.604 1.00 87.88 81 SER A O 1
ATOM 650 N N . ASP A 1 82 ? -16.603 -10.150 14.733 1.00 87.12 82 ASP A N 1
ATOM 651 C CA . ASP A 1 82 ? -15.986 -10.451 13.444 1.00 87.12 82 ASP A CA 1
ATOM 652 C C . ASP A 1 82 ? -15.480 -9.154 12.823 1.00 87.12 82 ASP A C 1
ATOM 654 O O . ASP A 1 82 ? -16.079 -8.079 12.967 1.00 87.12 82 ASP A O 1
ATOM 658 N N . SER A 1 83 ? -14.387 -9.272 12.081 1.00 85.19 83 SER A N 1
ATOM 659 C CA . SER A 1 83 ? -13.822 -8.165 11.329 1.00 85.19 83 SER A CA 1
ATOM 660 C C . SER A 1 83 ? -13.386 -8.591 9.937 1.00 85.19 83 SER A C 1
ATOM 662 O O . SER A 1 83 ? -12.816 -9.661 9.721 1.00 85.19 83 SER A O 1
ATOM 664 N N . ASP A 1 84 ? -13.619 -7.709 8.968 1.00 86.19 84 ASP A N 1
ATOM 665 C CA . ASP A 1 84 ? -13.062 -7.827 7.633 1.00 86.19 84 ASP A CA 1
ATOM 666 C C . ASP A 1 84 ? -12.135 -6.656 7.336 1.00 86.19 84 ASP A C 1
ATOM 668 O O . ASP A 1 84 ? -12.555 -5.531 7.054 1.00 86.19 84 ASP A O 1
ATOM 672 N N . PHE A 1 85 ? -10.843 -6.965 7.392 1.00 85.19 85 PHE A N 1
ATOM 673 C CA . PHE A 1 85 ? -9.779 -6.057 7.015 1.00 85.19 85 PHE A CA 1
ATOM 674 C C . PHE A 1 85 ? -9.255 -6.363 5.612 1.00 85.19 85 PHE A C 1
ATOM 676 O O . PHE A 1 85 ? -8.897 -7.507 5.295 1.00 85.19 85 PHE A O 1
ATOM 683 N N . ASN A 1 86 ? -9.120 -5.313 4.807 1.00 85.31 86 ASN A N 1
ATOM 684 C CA . ASN A 1 86 ? -8.574 -5.352 3.461 1.00 85.31 86 ASN A CA 1
ATOM 685 C C . ASN A 1 86 ? -7.506 -4.266 3.283 1.00 85.31 86 ASN A C 1
ATOM 687 O O . ASN A 1 86 ? -7.715 -3.094 3.586 1.00 85.31 86 ASN A O 1
ATOM 691 N N . ALA A 1 87 ? -6.342 -4.664 2.762 1.00 88.12 87 ALA A N 1
ATOM 692 C CA . ALA A 1 87 ? -5.256 -3.751 2.431 1.00 88.12 87 ALA A CA 1
ATOM 693 C C . ALA A 1 87 ? -4.898 -3.893 0.953 1.00 88.12 87 ALA A C 1
ATOM 695 O O . ALA A 1 87 ? -4.293 -4.889 0.537 1.00 88.12 87 ALA A O 1
ATOM 696 N N . ASP A 1 88 ? -5.261 -2.892 0.162 1.00 90.19 88 ASP A N 1
ATOM 697 C CA . ASP A 1 88 ? -5.083 -2.890 -1.283 1.00 90.19 88 ASP A CA 1
ATOM 698 C C . ASP A 1 88 ? -4.524 -1.568 -1.795 1.00 90.19 88 ASP A C 1
ATOM 700 O O . ASP A 1 88 ? -4.385 -0.568 -1.087 1.00 90.19 88 ASP A O 1
ATOM 704 N N . GLY A 1 89 ? -4.177 -1.567 -3.072 1.00 91.12 89 GLY A N 1
ATOM 705 C CA . GLY A 1 89 ? -3.823 -0.341 -3.731 1.00 91.12 89 GLY A CA 1
ATOM 706 C C . GLY A 1 89 ? -3.450 -0.522 -5.182 1.00 91.12 89 GLY A C 1
ATOM 707 O O . GLY A 1 89 ? -3.544 -1.588 -5.795 1.00 91.12 89 GLY A O 1
ATOM 708 N N . SER A 1 90 ? -3.000 0.582 -5.753 1.00 93.12 90 SER A N 1
ATOM 709 C CA . SER A 1 90 ? -2.454 0.594 -7.100 1.00 93.12 90 SER A CA 1
ATOM 710 C C . SER A 1 90 ? -1.335 1.601 -7.194 1.00 93.12 90 SER A C 1
ATOM 712 O O . SER A 1 90 ? -1.262 2.551 -6.412 1.00 93.12 90 SER A O 1
ATOM 714 N N . ASN A 1 91 ? -0.460 1.418 -8.166 1.00 93.69 91 ASN A N 1
ATOM 715 C CA . ASN A 1 91 ? 0.546 2.413 -8.458 1.00 93.69 91 ASN A CA 1
ATOM 716 C C . ASN A 1 91 ? 0.777 2.535 -9.959 1.00 93.69 91 ASN A C 1
ATOM 718 O O . ASN A 1 91 ? 0.587 1.591 -10.723 1.00 93.69 91 ASN A O 1
ATOM 722 N N . TRP A 1 92 ? 1.201 3.716 -10.381 1.00 95.25 92 TRP A N 1
ATOM 723 C CA . TRP A 1 92 ? 1.748 3.920 -11.712 1.00 95.25 92 TRP A CA 1
ATOM 724 C C . TRP A 1 92 ? 2.986 4.785 -11.626 1.00 95.25 92 TRP A C 1
ATOM 726 O O . TRP A 1 92 ? 3.110 5.619 -10.728 1.00 95.25 92 TRP A O 1
ATOM 736 N N . GLY A 1 93 ? 3.899 4.597 -12.565 1.00 95.75 93 GLY A N 1
ATOM 737 C CA . GLY A 1 93 ? 5.146 5.333 -12.551 1.00 95.75 93 GLY A CA 1
ATOM 738 C C . GLY A 1 93 ? 5.769 5.485 -13.917 1.00 95.75 93 GLY A C 1
ATOM 739 O O . GLY A 1 93 ? 5.399 4.814 -14.883 1.00 95.75 93 GLY A O 1
ATOM 740 N N . ILE A 1 94 ? 6.721 6.408 -13.960 1.00 97.19 94 ILE A N 1
ATOM 741 C CA . ILE A 1 94 ? 7.632 6.591 -15.081 1.00 97.19 94 ILE A CA 1
ATOM 742 C C . ILE A 1 94 ? 9.034 6.311 -14.556 1.00 97.19 94 ILE A C 1
ATOM 744 O O . ILE A 1 94 ? 9.433 6.862 -13.530 1.00 97.19 94 ILE A O 1
ATOM 748 N N . GLU A 1 95 ? 9.768 5.454 -15.254 1.00 97.19 95 GLU A N 1
ATOM 749 C CA . GLU A 1 95 ? 11.143 5.088 -14.932 1.00 97.19 95 GLU A CA 1
ATOM 750 C C . GLU A 1 95 ? 12.070 5.514 -16.066 1.00 97.19 95 GLU A C 1
ATOM 752 O O . GLU A 1 95 ? 11.798 5.252 -17.235 1.00 97.19 95 GLU A O 1
ATOM 757 N N . MET A 1 96 ? 13.193 6.129 -15.715 1.00 96.81 96 MET A N 1
ATOM 758 C CA . MET A 1 96 ? 14.339 6.275 -16.598 1.00 96.81 96 MET A CA 1
ATOM 759 C C . MET A 1 96 ? 15.440 5.340 -16.116 1.00 96.81 96 MET A C 1
ATOM 761 O O . MET A 1 96 ? 15.826 5.375 -14.951 1.00 96.81 96 MET A O 1
ATOM 765 N N . ARG A 1 97 ? 15.974 4.525 -17.017 1.00 95.31 97 ARG A N 1
ATOM 766 C CA . ARG A 1 97 ? 16.948 3.487 -16.708 1.00 95.31 97 ARG A CA 1
ATOM 767 C C . ARG A 1 97 ? 18.178 3.606 -17.586 1.00 95.31 97 ARG A C 1
ATOM 769 O O . ARG A 1 97 ? 18.074 3.726 -18.800 1.00 95.31 97 ARG A O 1
ATOM 776 N N . TRP A 1 98 ? 19.345 3.538 -16.963 1.00 94.31 98 TRP A N 1
ATOM 777 C CA . TRP A 1 98 ? 20.644 3.564 -17.612 1.00 94.31 98 TRP A CA 1
ATOM 778 C C . TRP A 1 98 ? 21.296 2.179 -17.596 1.00 94.31 98 TRP A C 1
ATOM 780 O O . TRP A 1 98 ? 21.358 1.517 -16.561 1.00 94.31 98 TRP A O 1
ATOM 790 N N . TYR A 1 99 ? 21.804 1.755 -18.749 1.00 92.06 99 TYR A N 1
ATOM 791 C CA . TYR A 1 99 ? 22.478 0.485 -18.989 1.00 92.06 99 TYR A CA 1
ATOM 792 C C . TYR A 1 99 ? 23.962 0.736 -19.277 1.00 92.06 99 TYR A C 1
ATOM 794 O O . TYR A 1 99 ? 24.300 1.080 -20.412 1.00 92.06 99 TYR A O 1
ATOM 802 N N . PRO A 1 100 ? 24.877 0.523 -18.316 1.00 85.75 100 PRO A N 1
ATOM 803 C CA . PRO A 1 100 ? 26.307 0.749 -18.533 1.00 85.75 100 PRO A CA 1
ATOM 804 C C . PRO A 1 100 ? 26.862 -0.059 -19.713 1.00 85.75 100 PRO A C 1
ATOM 806 O O . PRO A 1 100 ? 27.618 0.463 -20.525 1.00 85.75 100 PRO A O 1
ATOM 809 N N . GLY A 1 101 ? 26.420 -1.313 -19.855 1.00 84.00 101 GLY A N 1
ATOM 810 C CA . GLY A 1 101 ? 26.844 -2.218 -20.930 1.00 84.00 101 GLY A CA 1
ATOM 811 C C . GLY A 1 101 ? 26.171 -1.984 -22.287 1.00 84.00 101 GLY A C 1
ATOM 812 O O . GLY A 1 101 ? 26.333 -2.808 -23.183 1.00 84.00 101 GLY A O 1
ATOM 813 N N . GLY A 1 102 ? 25.384 -0.914 -22.449 1.00 83.69 102 GLY A N 1
ATOM 814 C CA . GLY A 1 102 ? 24.641 -0.660 -23.685 1.00 83.69 102 GLY A CA 1
ATOM 815 C C . GLY A 1 102 ? 23.663 -1.794 -23.999 1.00 83.69 102 GLY A C 1
ATOM 816 O O . GLY A 1 102 ? 23.229 -2.502 -23.085 1.00 83.69 102 GLY A O 1
ATOM 817 N N . HIS A 1 103 ? 23.291 -1.954 -25.274 1.00 75.88 103 HIS A N 1
ATOM 818 C CA . HIS A 1 103 ? 22.217 -2.852 -25.734 1.00 75.88 103 HIS A CA 1
ATOM 819 C C . HIS A 1 103 ? 22.246 -4.258 -25.101 1.00 75.88 103 HIS A C 1
ATOM 821 O O . HIS A 1 103 ? 21.212 -4.741 -24.637 1.00 75.88 103 HIS A O 1
ATOM 827 N N . ASP A 1 104 ? 23.425 -4.863 -24.987 1.00 79.56 104 ASP A N 1
ATOM 828 C CA . ASP A 1 104 ? 23.591 -6.237 -24.497 1.00 79.56 104 ASP A CA 1
ATOM 829 C C . ASP A 1 104 ? 23.955 -6.311 -23.002 1.00 79.56 104 ASP A C 1
ATOM 831 O O . ASP A 1 104 ? 24.270 -7.376 -22.475 1.00 79.56 104 ASP A O 1
ATOM 835 N N . GLY A 1 105 ? 23.900 -5.180 -22.294 1.00 80.06 105 GLY A N 1
ATOM 836 C CA . GLY A 1 105 ? 24.206 -5.089 -20.873 1.00 80.06 105 GLY A CA 1
ATOM 837 C C . GLY A 1 105 ? 23.189 -5.815 -19.989 1.00 80.06 105 GLY A C 1
ATOM 838 O O . GLY A 1 105 ? 21.988 -5.534 -20.024 1.00 80.06 105 GLY A O 1
ATOM 839 N N . SER A 1 106 ? 23.688 -6.699 -19.125 1.00 86.44 106 SER A N 1
ATOM 840 C CA . SER A 1 106 ? 22.880 -7.391 -18.114 1.00 86.44 106 SER A CA 1
ATOM 841 C C . SER A 1 106 ? 22.458 -6.489 -16.955 1.00 86.44 106 SER A C 1
ATOM 843 O O . SER A 1 106 ? 21.478 -6.786 -16.287 1.00 86.44 106 SER A O 1
ATOM 845 N N . PHE A 1 107 ? 23.166 -5.391 -16.699 1.00 90.94 107 PHE A N 1
ATOM 846 C CA . PHE A 1 107 ? 22.941 -4.544 -15.527 1.00 90.94 107 PHE A CA 1
ATOM 847 C C . PHE A 1 107 ? 22.396 -3.175 -15.901 1.00 90.94 107 PHE A C 1
ATOM 849 O O . PHE A 1 107 ? 22.724 -2.633 -16.959 1.00 90.94 107 PHE A O 1
ATOM 856 N N . SER A 1 108 ? 21.584 -2.607 -15.011 1.00 94.00 108 SER A N 1
ATOM 857 C CA . SER A 1 108 ? 21.065 -1.252 -15.168 1.00 94.00 108 SER A CA 1
ATOM 858 C C . SER A 1 108 ? 20.653 -0.604 -13.850 1.00 94.00 108 SER A C 1
ATOM 860 O O . SER A 1 108 ? 20.278 -1.291 -12.896 1.00 94.00 108 SER A O 1
ATOM 862 N N . LEU A 1 109 ? 20.671 0.726 -13.844 1.00 96.56 109 LEU A N 1
ATOM 863 C CA . LEU A 1 109 ? 20.222 1.578 -12.746 1.00 96.56 109 LEU A CA 1
ATOM 864 C C . LEU A 1 109 ? 19.015 2.395 -13.201 1.00 96.56 109 LEU A C 1
ATOM 866 O O . LEU A 1 109 ? 19.062 2.994 -14.270 1.00 96.56 109 LEU A O 1
ATOM 870 N N . GLY A 1 110 ? 17.942 2.398 -12.420 1.00 96.88 110 GLY A N 1
ATOM 871 C CA . GLY A 1 110 ? 16.695 3.095 -12.701 1.00 96.88 110 GLY A CA 1
ATOM 872 C C . GLY A 1 110 ? 16.415 4.182 -11.674 1.00 96.88 110 GLY A C 1
ATOM 873 O O . GLY A 1 110 ? 16.663 3.998 -10.486 1.00 96.88 110 GLY A O 1
ATOM 874 N N . LEU A 1 111 ? 15.885 5.302 -12.146 1.00 98.00 111 LEU A N 1
ATOM 875 C CA . LEU A 1 111 ? 15.258 6.335 -11.338 1.00 98.00 111 LEU A CA 1
ATOM 876 C C . LEU A 1 111 ? 13.791 6.403 -11.745 1.00 98.00 111 LEU A C 1
ATOM 878 O O . LEU A 1 111 ? 13.500 6.599 -12.928 1.00 98.00 111 LEU A O 1
ATOM 882 N N . SER A 1 112 ? 12.871 6.241 -10.798 1.00 96.88 112 SER A N 1
ATOM 883 C CA . SER A 1 112 ? 11.440 6.351 -11.082 1.00 96.88 112 SER A CA 1
ATOM 884 C C . SER A 1 112 ? 10.717 7.284 -10.125 1.00 96.88 112 SER A C 1
ATOM 886 O O . SER A 1 112 ? 11.124 7.492 -8.981 1.00 96.88 112 SER A O 1
ATOM 888 N N . ILE A 1 113 ? 9.637 7.866 -10.639 1.00 96.75 113 ILE A N 1
ATOM 889 C CA . ILE A 1 113 ? 8.621 8.548 -9.844 1.00 96.75 113 ILE A CA 1
ATOM 890 C C . ILE A 1 113 ? 7.367 7.687 -9.926 1.00 96.75 113 ILE A C 1
ATOM 892 O O . ILE A 1 113 ? 6.877 7.411 -11.025 1.00 96.75 113 ILE A O 1
ATOM 896 N N . GLU A 1 114 ? 6.860 7.253 -8.778 1.00 95.25 114 GLU A N 1
ATOM 897 C CA . GLU A 1 114 ? 5.704 6.366 -8.675 1.00 95.25 114 GLU A CA 1
ATOM 898 C C . GLU A 1 114 ? 4.603 7.046 -7.856 1.00 95.25 114 GLU A C 1
ATOM 900 O O . GLU A 1 114 ? 4.796 7.397 -6.694 1.00 95.25 114 GLU A O 1
ATOM 905 N N . LYS A 1 115 ? 3.430 7.246 -8.461 1.00 94.44 115 LYS A N 1
ATOM 906 C CA . LYS A 1 115 ? 2.230 7.653 -7.733 1.00 94.44 115 LYS A CA 1
ATOM 907 C C . LYS A 1 115 ? 1.527 6.398 -7.241 1.00 94.44 115 LYS A C 1
ATOM 909 O O . LYS A 1 115 ? 0.994 5.630 -8.045 1.00 94.44 115 LYS A O 1
ATOM 914 N N . THR A 1 116 ? 1.500 6.227 -5.931 1.00 93.44 116 THR A N 1
ATOM 915 C CA . THR A 1 116 ? 0.932 5.057 -5.262 1.00 93.44 116 THR A CA 1
ATOM 916 C C . THR A 1 116 ? -0.344 5.471 -4.546 1.00 93.44 116 THR A C 1
ATOM 918 O O . THR A 1 116 ? -0.420 6.555 -3.984 1.00 93.44 116 THR A O 1
ATOM 921 N N . THR A 1 117 ? -1.369 4.631 -4.604 1.00 93.62 117 THR A N 1
ATOM 922 C CA . THR A 1 117 ? -2.545 4.683 -3.733 1.00 93.62 117 THR A CA 1
ATOM 923 C C . THR A 1 117 ? -2.477 3.472 -2.823 1.00 93.62 117 THR A C 1
ATOM 925 O O . THR A 1 117 ? -2.217 2.368 -3.307 1.00 93.62 117 THR A O 1
ATOM 928 N N . ILE A 1 118 ? -2.670 3.707 -1.536 1.00 90.94 118 ILE A N 1
ATOM 929 C CA . ILE A 1 118 ? -2.701 2.701 -0.484 1.00 90.94 118 ILE A CA 1
ATOM 930 C C . ILE A 1 118 ? -4.028 2.882 0.243 1.00 90.94 118 ILE A C 1
ATOM 932 O O . ILE A 1 118 ? -4.319 3.994 0.688 1.00 90.94 118 ILE A O 1
ATOM 936 N N . ASN A 1 119 ? -4.808 1.814 0.333 1.00 91.25 119 ASN A N 1
ATOM 937 C CA . ASN A 1 119 ? -6.061 1.764 1.065 1.00 91.25 119 ASN A CA 1
ATOM 938 C C . ASN A 1 119 ? -5.937 0.679 2.131 1.00 91.25 119 ASN A C 1
ATOM 940 O O . ASN A 1 119 ? -5.630 -0.470 1.812 1.00 91.25 119 ASN A O 1
ATOM 944 N N . LEU A 1 120 ? -6.164 1.052 3.382 1.00 88.94 120 LEU A N 1
ATOM 945 C CA . LEU A 1 120 ? -6.332 0.129 4.495 1.00 88.94 120 LEU A CA 1
ATOM 946 C C . LEU A 1 120 ? -7.767 0.302 4.971 1.00 88.94 120 LEU A C 1
ATOM 948 O O . LEU A 1 120 ? -8.092 1.355 5.506 1.00 88.94 120 LEU A O 1
ATOM 952 N N . ASN A 1 121 ? -8.620 -0.687 4.748 1.00 89.12 121 ASN A N 1
ATOM 953 C CA . ASN A 1 121 ? -10.033 -0.608 5.084 1.00 89.12 121 ASN A CA 1
ATOM 954 C C . ASN A 1 121 ? -10.384 -1.700 6.089 1.00 89.12 121 ASN A C 1
ATOM 956 O O . ASN A 1 121 ? -10.057 -2.869 5.896 1.00 89.12 121 ASN A O 1
ATOM 960 N N . MET A 1 122 ? -11.063 -1.296 7.151 1.00 87.62 122 MET A N 1
ATOM 961 C CA . MET A 1 122 ? -11.891 -2.150 7.981 1.00 87.62 122 MET A CA 1
ATOM 962 C C . MET A 1 122 ? -13.314 -2.033 7.432 1.00 87.62 122 MET A C 1
ATOM 964 O O . MET A 1 122 ? -14.053 -1.114 7.794 1.00 87.62 122 MET A O 1
ATOM 968 N N . ASP A 1 123 ? -13.658 -2.911 6.491 1.00 84.31 123 ASP A N 1
ATOM 969 C CA . ASP A 1 123 ? -14.927 -2.848 5.757 1.00 84.31 123 ASP A CA 1
ATOM 970 C C . ASP A 1 123 ? -16.113 -3.166 6.671 1.00 84.31 123 ASP A C 1
ATOM 972 O O . ASP A 1 123 ? -17.197 -2.597 6.529 1.00 84.31 123 ASP A O 1
ATOM 976 N N . ARG A 1 124 ? -15.888 -4.065 7.630 1.00 82.94 124 ARG A N 1
ATOM 977 C CA . ARG A 1 124 ? -16.833 -4.397 8.688 1.00 82.94 124 ARG A CA 1
ATOM 978 C C . ARG A 1 124 ? -16.067 -4.771 9.941 1.00 82.94 124 ARG A C 1
ATOM 980 O O . ARG A 1 124 ? -15.151 -5.577 9.879 1.00 82.94 124 ARG A O 1
ATOM 987 N N . ALA A 1 125 ? -16.493 -4.228 11.059 1.00 85.12 125 ALA A N 1
ATOM 988 C CA . ALA A 1 125 ? -16.145 -4.664 12.394 1.00 85.12 125 ALA A CA 1
ATOM 989 C C . ALA A 1 125 ? -17.461 -4.716 13.162 1.00 85.12 125 ALA A C 1
ATOM 991 O O . ALA A 1 125 ? -18.133 -3.691 13.238 1.00 85.12 125 ALA A O 1
ATOM 992 N N . TYR A 1 126 ? -17.870 -5.871 13.672 1.00 88.38 126 TYR A N 1
ATOM 993 C CA . TYR A 1 126 ? -19.057 -5.931 14.520 1.00 88.38 126 TYR A CA 1
ATOM 994 C C . TYR A 1 126 ? -18.787 -6.678 15.813 1.00 88.38 126 TYR A C 1
ATOM 996 O O . TYR A 1 126 ? -17.933 -7.565 15.859 1.00 88.38 126 TYR A O 1
ATOM 1004 N N . VAL A 1 127 ? -19.515 -6.275 16.848 1.00 88.50 127 VAL A N 1
ATOM 1005 C CA . VAL A 1 127 ? -19.554 -6.924 18.155 1.00 88.50 127 VAL A CA 1
ATOM 1006 C C . VAL A 1 127 ? -21.017 -7.044 18.559 1.00 88.50 127 VAL A C 1
ATOM 1008 O O . VAL A 1 127 ? -21.736 -6.045 18.565 1.00 88.50 127 VAL A O 1
ATOM 1011 N N . ASP A 1 128 ? -21.441 -8.258 18.882 1.00 90.06 128 ASP A N 1
ATOM 1012 C CA . ASP A 1 128 ? -22.748 -8.575 19.452 1.00 90.06 128 ASP A CA 1
ATOM 1013 C C . ASP A 1 128 ? -22.545 -9.056 20.889 1.00 90.06 128 ASP A C 1
ATOM 1015 O O . ASP A 1 128 ? -21.772 -9.984 21.122 1.00 90.06 128 ASP A O 1
ATOM 1019 N N . VAL A 1 129 ? -23.251 -8.447 21.838 1.00 88.56 129 VAL A N 1
ATOM 1020 C CA . VAL A 1 129 ? -23.218 -8.779 23.267 1.00 88.56 129 VAL A CA 1
ATOM 1021 C C . VAL A 1 129 ? -24.621 -9.165 23.713 1.00 88.56 129 VAL A C 1
ATOM 1023 O O . VAL A 1 129 ? -25.581 -8.417 23.502 1.00 88.56 129 VAL A O 1
ATOM 1026 N N . PHE A 1 130 ? -24.741 -10.327 24.345 1.00 90.31 130 PHE A N 1
ATOM 1027 C CA . PHE A 1 130 ? -25.971 -10.826 24.946 1.00 90.31 130 PHE A CA 1
ATOM 1028 C C . PHE A 1 130 ? -25.923 -10.597 26.450 1.00 90.31 130 PHE A C 1
ATOM 1030 O O . PHE A 1 130 ? -24.978 -11.002 27.125 1.00 90.31 130 PHE A O 1
ATOM 1037 N N . LEU A 1 131 ? -26.950 -9.934 26.970 1.00 87.62 131 LEU A N 1
ATOM 1038 C CA . LEU A 1 131 ? -27.015 -9.502 28.357 1.00 87.62 131 LEU A CA 1
ATOM 1039 C C . LEU A 1 131 ? -28.181 -10.170 29.065 1.00 87.62 131 LEU A C 1
ATOM 1041 O O . LEU A 1 131 ? -29.279 -10.302 28.509 1.00 87.62 131 LEU A O 1
ATOM 1045 N N . ARG A 1 132 ? -27.954 -10.525 30.324 1.00 88.31 132 ARG A N 1
ATOM 1046 C CA . ARG A 1 132 ? -28.928 -11.219 31.155 1.00 88.31 132 ARG A CA 1
ATOM 1047 C C . ARG A 1 132 ? -29.050 -10.547 32.513 1.00 88.31 132 ARG A C 1
ATOM 1049 O O . ARG A 1 132 ? -28.049 -10.177 33.115 1.00 88.31 132 ARG A O 1
ATOM 1056 N N . ASN A 1 133 ? -30.284 -10.428 32.994 1.00 86.19 133 ASN A N 1
ATOM 1057 C CA . ASN A 1 133 ? -30.596 -10.094 34.377 1.00 86.19 133 ASN A CA 1
ATOM 1058 C C . ASN A 1 133 ? -31.486 -11.203 34.947 1.00 86.19 133 ASN A C 1
ATOM 1060 O O . ASN A 1 133 ? -32.659 -11.334 34.592 1.00 86.19 133 ASN A O 1
ATOM 1064 N N . ASP A 1 134 ? -30.917 -12.013 35.836 1.00 84.62 134 ASP A N 1
ATOM 1065 C CA . ASP A 1 134 ? -31.614 -13.162 36.421 1.00 84.62 134 ASP A CA 1
ATOM 1066 C C . ASP A 1 134 ? -32.570 -12.782 37.561 1.00 84.62 134 ASP A C 1
ATOM 1068 O O . ASP A 1 134 ? -33.412 -13.594 37.950 1.00 84.62 134 ASP A O 1
ATOM 1072 N N . VAL A 1 135 ? -32.463 -11.564 38.101 1.00 82.88 135 VAL A N 1
ATOM 1073 C CA . VAL A 1 135 ? -33.326 -11.068 39.183 1.00 82.88 135 VAL A CA 1
ATOM 1074 C C . VAL A 1 135 ? -34.700 -10.689 38.635 1.00 82.88 135 VAL A C 1
ATOM 1076 O O . VAL A 1 135 ? -35.721 -11.044 39.227 1.00 82.88 135 VAL A O 1
ATOM 1079 N N . GLU A 1 136 ? -34.722 -10.006 37.492 1.00 81.38 136 GLU A N 1
ATOM 1080 C CA . GLU A 1 136 ? -35.946 -9.511 36.849 1.00 81.38 136 GLU A CA 1
ATOM 1081 C C . GLU A 1 136 ? -36.401 -10.365 35.652 1.00 81.38 136 GLU A C 1
ATOM 1083 O O . GLU A 1 136 ? -37.431 -10.074 35.046 1.00 81.38 136 GLU A O 1
ATOM 1088 N N . ASP A 1 137 ? -35.670 -11.444 35.338 1.00 84.06 137 ASP A N 1
ATOM 1089 C CA . ASP A 1 137 ? -35.880 -12.308 34.162 1.00 84.06 137 ASP A CA 1
ATOM 1090 C C . ASP A 1 137 ? -35.864 -11.517 32.839 1.00 84.06 137 ASP A C 1
ATOM 1092 O O . ASP A 1 137 ? -36.625 -11.785 31.905 1.00 84.06 137 ASP A O 1
ATOM 1096 N N . LEU A 1 138 ? -34.979 -10.519 32.758 1.00 84.94 138 LEU A N 1
ATOM 1097 C CA . LEU A 1 138 ? -34.813 -9.666 31.585 1.00 84.94 138 LEU A CA 1
ATOM 1098 C C . LEU A 1 138 ? -33.640 -10.137 30.726 1.00 84.94 138 LEU A C 1
ATOM 1100 O O . LEU A 1 138 ? -32.643 -10.683 31.203 1.00 84.94 138 LEU A O 1
ATOM 1104 N N . SER A 1 139 ? -33.769 -9.895 29.425 1.00 87.38 139 SER A N 1
ATOM 1105 C CA . SER A 1 139 ? -32.697 -10.094 28.452 1.00 87.38 139 SER A CA 1
ATOM 1106 C C . SER A 1 139 ? -32.489 -8.829 27.640 1.00 87.38 139 SER A C 1
ATOM 1108 O O . SER A 1 139 ? -33.453 -8.101 27.360 1.00 87.38 139 SER A O 1
ATOM 1110 N N . GLY A 1 140 ? -31.240 -8.584 27.267 1.00 86.44 140 GLY A N 1
ATOM 1111 C CA . GLY A 1 140 ? -30.856 -7.467 26.426 1.00 86.44 140 GLY A CA 1
ATOM 1112 C C . GLY A 1 140 ? -29.819 -7.857 25.384 1.00 86.44 140 GLY A C 1
ATOM 1113 O O . GLY A 1 140 ? -29.179 -8.905 25.468 1.00 86.44 140 GLY A O 1
ATOM 1114 N N . THR A 1 141 ? -29.669 -7.001 24.384 1.00 87.81 141 THR A N 1
ATOM 1115 C CA . THR A 1 141 ? -28.658 -7.137 23.336 1.00 87.81 141 THR A CA 1
ATOM 1116 C C . THR A 1 141 ? -28.001 -5.790 23.097 1.00 87.81 141 THR A C 1
ATOM 1118 O O . THR A 1 141 ? -28.714 -4.807 22.874 1.00 87.81 141 THR A O 1
ATOM 1121 N N . ALA A 1 142 ? -26.672 -5.753 23.079 1.00 85.38 142 ALA A N 1
ATOM 1122 C CA . ALA A 1 142 ? -25.905 -4.608 22.608 1.00 85.38 142 ALA A CA 1
ATOM 1123 C C . ALA A 1 142 ? -25.185 -4.998 21.317 1.00 85.38 142 ALA A C 1
ATOM 1125 O O . ALA A 1 142 ? -24.478 -6.001 21.272 1.00 85.38 142 ALA A O 1
ATOM 1126 N N . GLN A 1 143 ? -25.382 -4.220 20.260 1.00 88.25 143 GLN A N 1
ATOM 1127 C CA . GLN A 1 143 ? -24.734 -4.435 18.972 1.00 88.25 143 GLN A CA 1
ATOM 1128 C C . GLN A 1 143 ? -23.947 -3.194 18.598 1.00 88.25 143 GLN A C 1
ATOM 1130 O O . GLN A 1 143 ? -24.498 -2.093 18.643 1.00 88.25 143 GLN A O 1
ATOM 1135 N N . ILE A 1 144 ? -22.705 -3.368 18.160 1.00 85.69 144 ILE A N 1
ATOM 1136 C CA . ILE A 1 144 ? -21.913 -2.311 17.534 1.00 85.69 144 ILE A CA 1
ATOM 1137 C C . ILE A 1 144 ? -21.486 -2.747 16.152 1.00 85.69 144 ILE A C 1
ATOM 1139 O O . ILE A 1 144 ? -20.954 -3.838 15.972 1.00 85.69 144 ILE A O 1
ATOM 1143 N N . ASN A 1 145 ? -21.655 -1.847 15.185 1.00 89.44 145 ASN A N 1
ATOM 1144 C CA . ASN A 1 145 ? -21.009 -1.959 13.889 1.00 89.44 145 ASN A CA 1
ATOM 1145 C C . ASN A 1 145 ? -20.089 -0.766 13.692 1.00 89.44 145 ASN A C 1
ATOM 1147 O O . ASN A 1 145 ? -20.532 0.380 13.707 1.00 89.44 145 ASN A O 1
ATOM 1151 N N . ALA A 1 146 ? -18.823 -1.046 13.434 1.00 87.19 146 ALA A N 1
ATOM 1152 C CA . ALA A 1 146 ? -17.811 -0.083 13.073 1.00 87.19 146 ALA A CA 1
ATOM 1153 C C . ALA A 1 146 ? -17.278 -0.360 11.663 1.00 87.19 146 ALA A C 1
ATOM 1155 O O . ALA A 1 146 ? -17.262 -1.481 11.152 1.00 87.19 146 ALA A O 1
ATOM 1156 N N . SER A 1 147 ? -16.822 0.703 11.026 1.00 89.25 147 SER A N 1
ATOM 1157 C CA . SER A 1 147 ? -16.063 0.666 9.786 1.00 89.25 147 SER A CA 1
ATOM 1158 C C . SER A 1 147 ? -15.016 1.763 9.845 1.00 89.25 147 SER A C 1
ATOM 1160 O O . SER A 1 147 ? -15.220 2.811 10.464 1.00 89.25 147 SER A O 1
ATOM 1162 N N . GLY A 1 148 ? -13.878 1.523 9.217 1.00 88.38 148 GLY A N 1
ATOM 1163 C CA . GLY A 1 148 ? -12.774 2.464 9.236 1.00 88.38 148 GLY A CA 1
ATOM 1164 C C . GLY A 1 148 ? -11.942 2.352 7.978 1.00 88.38 148 GLY A C 1
ATOM 1165 O O . GLY A 1 148 ? -11.910 1.313 7.328 1.00 88.38 148 GLY A O 1
ATOM 1166 N N . GLY A 1 149 ? -11.259 3.425 7.619 1.00 90.31 149 GLY A N 1
ATOM 1167 C CA . GLY A 1 149 ? -10.440 3.458 6.423 1.00 90.31 149 GLY A CA 1
ATOM 1168 C C . GLY A 1 149 ? -9.312 4.457 6.555 1.00 90.31 149 GLY A C 1
ATOM 1169 O O . GLY A 1 149 ? -9.544 5.592 6.960 1.00 90.31 149 GLY A O 1
ATOM 1170 N N . LEU A 1 150 ? -8.108 4.049 6.170 1.00 90.06 150 LEU A N 1
ATOM 1171 C CA . LEU A 1 150 ? -6.972 4.925 5.931 1.00 90.06 150 LEU A CA 1
ATOM 1172 C C . LEU A 1 150 ? -6.625 4.880 4.442 1.00 90.06 150 LEU A C 1
ATOM 1174 O O . LEU A 1 150 ? -6.197 3.849 3.919 1.00 90.06 150 LEU A O 1
ATOM 1178 N N . MET A 1 151 ? -6.760 6.014 3.762 1.00 93.12 151 MET A N 1
ATOM 1179 C CA . MET A 1 151 ? -6.352 6.168 2.369 1.00 93.12 151 MET A CA 1
ATOM 1180 C C . MET A 1 151 ? -5.185 7.144 2.268 1.00 93.12 151 MET A C 1
ATOM 1182 O O . MET A 1 151 ? -5.292 8.307 2.648 1.00 93.12 151 MET A O 1
ATOM 1186 N N . MET A 1 152 ? -4.090 6.717 1.643 1.00 91.88 152 MET A N 1
ATOM 1187 C CA . MET A 1 152 ? -2.939 7.581 1.372 1.00 91.88 152 MET A CA 1
ATOM 1188 C C . MET A 1 152 ? -2.500 7.506 -0.090 1.00 91.88 152 MET A C 1
ATOM 1190 O O . MET A 1 152 ? -2.623 6.475 -0.760 1.00 91.88 152 MET A O 1
ATOM 1194 N N . LYS A 1 153 ? -1.983 8.626 -0.609 1.00 94.19 153 LYS A N 1
ATOM 1195 C CA . LYS A 1 153 ? -1.578 8.758 -2.020 1.00 94.19 153 LYS A CA 1
ATOM 1196 C C . LYS A 1 153 ? -0.143 9.269 -2.194 1.00 94.19 153 LYS A C 1
ATOM 1198 O O . LYS A 1 153 ? 0.051 10.336 -2.784 1.00 94.19 153 LYS A O 1
ATOM 1203 N N . PRO A 1 154 ? 0.870 8.543 -1.691 1.00 93.44 154 PRO A N 1
ATOM 1204 C CA . PRO A 1 154 ? 2.247 9.000 -1.758 1.00 93.44 154 PRO A CA 1
ATOM 1205 C C . PRO A 1 154 ? 2.792 9.079 -3.185 1.00 93.44 154 PRO A C 1
ATOM 1207 O O . PRO A 1 154 ? 2.492 8.256 -4.055 1.00 93.44 154 PRO A O 1
ATOM 1210 N N . MET A 1 155 ? 3.648 10.078 -3.398 1.00 94.06 155 MET A N 1
ATOM 1211 C CA . MET A 1 155 ? 4.512 10.176 -4.570 1.00 94.06 155 MET A CA 1
ATOM 1212 C C . MET A 1 155 ? 5.917 9.723 -4.174 1.00 94.06 155 MET A C 1
ATOM 1214 O O . MET A 1 155 ? 6.622 10.432 -3.457 1.00 94.06 155 MET A O 1
ATOM 1218 N N . ALA A 1 156 ? 6.292 8.524 -4.609 1.00 93.81 156 ALA A N 1
ATOM 1219 C CA . ALA A 1 156 ? 7.558 7.893 -4.277 1.00 93.81 156 ALA A CA 1
ATOM 1220 C C . ALA A 1 156 ? 8.628 8.209 -5.326 1.00 93.81 156 ALA A C 1
ATOM 1222 O O . ALA A 1 156 ? 8.386 8.078 -6.527 1.00 93.81 156 ALA A O 1
ATOM 1223 N N . PHE A 1 157 ? 9.823 8.562 -4.866 1.00 96.19 157 PHE A N 1
ATOM 1224 C CA . PHE A 1 157 ? 11.035 8.642 -5.673 1.00 96.19 157 PHE A CA 1
ATOM 1225 C C . PHE A 1 157 ? 11.863 7.391 -5.415 1.00 96.19 157 PHE A C 1
ATOM 1227 O O . PHE A 1 157 ? 12.218 7.115 -4.272 1.00 96.19 157 PHE A O 1
ATOM 1234 N N . MET A 1 158 ? 12.160 6.632 -6.462 1.00 96.94 158 MET A N 1
ATOM 1235 C CA . MET A 1 158 ? 12.791 5.319 -6.363 1.00 96.94 158 MET A CA 1
ATOM 1236 C C . MET A 1 158 ? 14.134 5.301 -7.084 1.00 96.94 158 MET A C 1
ATOM 1238 O O . MET A 1 158 ? 14.245 5.761 -8.221 1.00 96.94 158 MET A O 1
ATOM 1242 N N . LEU A 1 159 ? 15.120 4.673 -6.455 1.00 97.62 159 LEU A N 1
ATOM 1243 C CA . LEU A 1 159 ? 16.337 4.180 -7.084 1.00 97.62 159 LEU A CA 1
ATOM 1244 C C . LEU A 1 159 ? 16.238 2.658 -7.191 1.00 97.62 159 LEU A C 1
ATOM 1246 O O . LEU A 1 159 ? 15.954 1.975 -6.208 1.00 97.62 159 LEU A O 1
ATOM 1250 N N . SER A 1 160 ? 16.490 2.111 -8.375 1.00 97.19 160 SER A N 1
ATOM 1251 C CA . SER A 1 160 ? 16.379 0.678 -8.624 1.00 97.19 160 SER A CA 1
ATOM 1252 C C . SER A 1 160 ? 17.600 0.120 -9.350 1.00 97.19 160 SER A C 1
ATOM 1254 O O . SER A 1 160 ? 18.165 0.724 -10.258 1.00 97.19 160 SER A O 1
ATOM 1256 N N . PHE A 1 161 ? 18.000 -1.084 -8.979 1.00 96.69 161 PHE A N 1
ATOM 1257 C CA . PHE A 1 161 ? 18.983 -1.899 -9.669 1.00 96.69 161 PHE A CA 1
ATOM 1258 C C . PHE A 1 161 ? 18.269 -3.074 -10.328 1.00 96.69 161 PHE A C 1
ATOM 1260 O O . PHE A 1 161 ? 17.499 -3.776 -9.674 1.00 96.69 161 PHE A O 1
ATOM 1267 N N . ARG A 1 162 ? 18.535 -3.312 -11.613 1.00 96.25 162 ARG A N 1
ATOM 1268 C CA . ARG A 1 162 ? 17.990 -4.463 -12.345 1.00 96.25 162 ARG A CA 1
ATOM 1269 C C . ARG A 1 162 ? 19.107 -5.274 -12.975 1.00 96.25 162 ARG A C 1
ATOM 1271 O O . ARG A 1 162 ? 19.959 -4.727 -13.682 1.00 96.25 162 ARG A O 1
ATOM 1278 N N . TRP A 1 163 ? 19.030 -6.584 -12.772 1.00 94.31 163 TRP A N 1
ATOM 1279 C CA . TRP A 1 163 ? 19.874 -7.583 -13.402 1.00 94.31 163 TRP A CA 1
ATOM 1280 C C . TRP A 1 163 ? 19.053 -8.452 -14.362 1.00 94.31 163 TRP A C 1
ATOM 1282 O O . TRP A 1 163 ? 18.249 -9.284 -13.948 1.00 94.31 163 TRP A O 1
ATOM 1292 N N . ASN A 1 164 ? 19.275 -8.259 -15.660 1.00 92.69 164 ASN A N 1
ATOM 1293 C CA . ASN A 1 164 ? 18.790 -9.120 -16.730 1.00 92.69 164 ASN A CA 1
ATOM 1294 C C . ASN A 1 164 ? 19.662 -10.377 -16.814 1.00 92.69 164 ASN A C 1
ATOM 1296 O O . ASN A 1 164 ? 20.850 -10.301 -17.134 1.00 92.69 164 ASN A O 1
ATOM 1300 N N . ILE A 1 165 ? 19.053 -11.537 -16.584 1.00 89.44 165 ILE A N 1
ATOM 1301 C CA . ILE A 1 165 ? 19.737 -12.837 -16.584 1.00 89.44 165 ILE A CA 1
ATOM 1302 C C . ILE A 1 165 ? 20.167 -13.208 -18.010 1.00 89.44 165 ILE A C 1
ATOM 1304 O O . ILE A 1 165 ? 21.254 -13.739 -18.224 1.00 89.44 165 ILE A O 1
ATOM 1308 N N . HIS A 1 166 ? 19.332 -12.881 -19.002 1.00 86.94 166 HIS A N 1
ATOM 1309 C CA . HIS A 1 166 ? 19.606 -13.144 -20.415 1.00 86.94 166 HIS A CA 1
ATOM 1310 C C . HIS A 1 166 ? 19.212 -11.942 -21.300 1.00 86.94 166 HIS A C 1
ATOM 1312 O O . HIS A 1 166 ? 18.082 -11.888 -21.789 1.00 86.94 166 HIS A O 1
ATOM 1318 N N . PRO A 1 167 ? 20.100 -10.950 -21.510 1.00 80.38 167 PRO A N 1
ATOM 1319 C CA . PRO A 1 167 ? 19.727 -9.650 -22.089 1.00 80.38 167 PRO A CA 1
ATOM 1320 C C . PRO A 1 167 ? 19.518 -9.638 -23.616 1.00 80.38 167 PRO A C 1
ATOM 1322 O O . PRO A 1 167 ? 18.852 -8.741 -24.126 1.00 80.38 167 PRO A O 1
ATOM 1325 N N . VAL A 1 168 ? 20.072 -10.606 -24.356 1.00 78.31 168 VAL A N 1
ATOM 1326 C CA . VAL A 1 168 ? 20.124 -10.565 -25.836 1.00 78.31 168 VAL A CA 1
ATOM 1327 C C . VAL A 1 168 ? 18.870 -11.167 -26.496 1.00 78.31 168 VAL A C 1
ATOM 1329 O O . VAL A 1 168 ? 18.505 -10.786 -27.614 1.00 78.31 168 VAL A O 1
ATOM 1332 N N . GLY A 1 169 ? 18.179 -12.072 -25.797 1.00 81.62 169 GLY A N 1
ATOM 1333 C CA . GLY A 1 169 ? 17.001 -12.784 -26.294 1.00 81.62 169 GLY A CA 1
ATOM 1334 C C . GLY A 1 169 ? 15.771 -11.903 -26.545 1.00 81.62 169 GLY A C 1
ATOM 1335 O O . GLY A 1 169 ? 15.688 -10.748 -26.134 1.00 81.62 169 GLY A O 1
ATOM 1336 N N . ARG A 1 170 ? 14.765 -12.474 -27.225 1.00 89.38 170 ARG A N 1
ATOM 1337 C CA . ARG A 1 170 ? 13.441 -11.836 -27.373 1.00 89.38 170 ARG A CA 1
ATOM 1338 C C . ARG A 1 170 ? 12.699 -11.756 -26.039 1.00 89.38 170 ARG A C 1
ATOM 1340 O O . ARG A 1 170 ? 11.881 -10.864 -25.853 1.00 89.38 170 ARG A O 1
ATOM 1347 N N . ILE A 1 171 ? 12.981 -12.700 -25.148 1.00 93.06 171 ILE A N 1
ATOM 1348 C CA . ILE A 1 171 ? 12.457 -12.775 -23.792 1.00 93.06 171 ILE A CA 1
ATOM 1349 C C . ILE A 1 171 ? 13.661 -12.775 -22.855 1.00 93.06 171 ILE A C 1
ATOM 1351 O O . ILE A 1 171 ? 14.568 -13.595 -23.008 1.00 93.06 171 ILE A O 1
ATOM 1355 N N . SER A 1 172 ? 13.654 -11.854 -21.903 1.00 92.62 172 SER A N 1
ATOM 1356 C CA . SER A 1 172 ? 14.742 -11.618 -20.963 1.00 92.62 172 SER A CA 1
ATOM 1357 C C . SER A 1 172 ? 14.182 -11.593 -19.545 1.00 92.62 172 SER A C 1
ATOM 1359 O O . SER A 1 172 ? 13.606 -10.583 -19.136 1.00 92.62 172 SER A O 1
ATOM 1361 N N . PRO A 1 173 ? 14.326 -12.689 -18.786 1.00 95.69 173 PRO A N 1
ATOM 1362 C CA . PRO A 1 173 ? 14.048 -12.686 -17.360 1.00 95.69 173 PRO A CA 1
ATOM 1363 C C . PRO A 1 173 ? 15.006 -11.748 -16.627 1.00 95.69 173 PRO A C 1
ATOM 1365 O O . PRO A 1 173 ? 16.182 -11.628 -16.997 1.00 95.69 173 PRO A O 1
ATOM 1368 N N . TYR A 1 174 ? 14.518 -11.115 -15.570 1.00 95.50 174 TYR A N 1
ATOM 1369 C CA . TYR A 1 174 ? 15.320 -10.253 -14.720 1.00 95.50 174 TYR A CA 1
ATOM 1370 C C . TYR A 1 174 ? 14.863 -10.285 -13.272 1.00 95.50 174 TYR A C 1
ATOM 1372 O O . TYR A 1 174 ? 13.724 -10.619 -12.952 1.00 95.50 174 TYR A O 1
ATOM 1380 N N . PHE A 1 175 ? 15.779 -9.875 -12.410 1.00 96.38 175 PHE A N 1
ATOM 1381 C CA . PHE A 1 175 ? 15.505 -9.528 -11.029 1.00 96.38 175 PHE A CA 1
ATOM 1382 C C . PHE A 1 175 ? 15.775 -8.035 -10.837 1.00 96.38 175 PHE A C 1
ATOM 1384 O O . PHE A 1 175 ? 16.728 -7.493 -11.407 1.00 96.38 175 PHE A O 1
ATOM 1391 N N . GLN A 1 176 ? 14.950 -7.364 -10.045 1.00 96.62 176 GLN A N 1
ATOM 1392 C CA . GLN A 1 176 ? 15.129 -5.965 -9.690 1.00 96.62 176 GLN A CA 1
ATOM 1393 C C . GLN A 1 176 ? 14.938 -5.769 -8.194 1.00 96.62 176 GLN A C 1
ATOM 1395 O O . GLN A 1 176 ? 14.014 -6.306 -7.595 1.00 96.62 176 GLN A O 1
ATOM 1400 N N . MET A 1 177 ? 15.793 -4.934 -7.622 1.00 96.88 177 MET A N 1
ATOM 1401 C CA . MET A 1 177 ? 15.654 -4.423 -6.267 1.00 96.88 177 MET A CA 1
ATOM 1402 C C . MET A 1 177 ? 15.719 -2.903 -6.290 1.00 96.88 177 MET A C 1
ATOM 1404 O O . MET A 1 177 ? 16.376 -2.320 -7.149 1.00 96.88 177 MET A O 1
ATOM 1408 N N . GLY A 1 178 ? 15.041 -2.244 -5.369 1.00 95.50 178 GLY A N 1
ATOM 1409 C CA . GLY A 1 178 ? 15.049 -0.797 -5.290 1.00 95.50 178 GLY A CA 1
ATOM 1410 C C . GLY A 1 178 ? 14.635 -0.289 -3.929 1.00 95.50 178 GLY A C 1
ATOM 1411 O O . GLY A 1 178 ? 13.967 -0.974 -3.158 1.00 95.50 178 GLY A O 1
ATOM 1412 N N . PHE A 1 179 ? 15.039 0.941 -3.670 1.00 96.75 179 PHE A N 1
ATOM 1413 C CA . PHE A 1 179 ? 14.685 1.685 -2.482 1.00 96.75 179 PHE A CA 1
ATOM 1414 C C . PHE A 1 179 ? 14.222 3.072 -2.897 1.00 96.75 179 PHE A C 1
ATOM 1416 O O . PHE A 1 179 ? 14.739 3.654 -3.852 1.00 96.75 179 PHE A O 1
ATOM 1423 N N . GLY A 1 180 ? 13.256 3.606 -2.176 1.00 95.00 180 GLY A N 1
ATOM 1424 C CA . GLY A 1 180 ? 12.745 4.933 -2.416 1.00 95.00 180 GLY A CA 1
ATOM 1425 C C . GLY A 1 180 ? 12.146 5.550 -1.177 1.00 95.00 180 GLY A C 1
ATOM 1426 O O . GLY A 1 180 ? 12.134 4.968 -0.093 1.00 95.00 180 GLY A O 1
ATOM 1427 N N . PHE A 1 181 ? 11.644 6.756 -1.360 1.00 94.81 181 PHE A N 1
ATOM 1428 C CA . PHE A 1 181 ? 11.007 7.512 -0.301 1.00 94.81 181 PHE A CA 1
ATOM 1429 C C . PHE A 1 181 ? 9.894 8.384 -0.872 1.00 94.81 181 PHE A C 1
ATOM 1431 O O . PHE A 1 181 ? 9.949 8.812 -2.027 1.00 94.81 181 PHE A O 1
ATOM 1438 N N . ALA A 1 182 ? 8.893 8.669 -0.049 1.00 93.44 182 ALA A N 1
ATOM 1439 C CA . ALA A 1 182 ? 7.926 9.730 -0.282 1.00 93.44 182 ALA A CA 1
ATOM 1440 C C . ALA A 1 182 ? 8.031 10.797 0.810 1.00 93.44 182 ALA A C 1
ATOM 1442 O O . ALA A 1 182 ? 8.488 10.535 1.927 1.00 93.44 182 ALA A O 1
ATOM 1443 N N . SER A 1 183 ? 7.594 12.007 0.461 1.00 88.44 183 SER A N 1
ATOM 1444 C CA . SER A 1 183 ? 7.499 13.123 1.401 1.00 88.44 183 SER A CA 1
ATOM 1445 C C . SER A 1 183 ? 6.562 12.782 2.557 1.00 88.44 183 SER A C 1
ATOM 1447 O O . SER A 1 183 ? 5.514 12.169 2.348 1.00 88.44 183 SER A O 1
ATOM 1449 N N . ILE A 1 184 ? 6.894 13.264 3.755 1.00 87.44 184 ILE A N 1
ATOM 1450 C CA . ILE A 1 184 ? 6.011 13.174 4.920 1.00 87.44 184 ILE A CA 1
ATOM 1451 C C . ILE A 1 184 ? 4.673 13.881 4.706 1.00 87.44 184 ILE A C 1
ATOM 1453 O O . ILE A 1 184 ? 3.673 13.481 5.291 1.00 87.44 184 ILE A O 1
ATOM 1457 N N . GLN A 1 185 ? 4.613 14.867 3.804 1.00 88.81 185 GLN A N 1
ATOM 1458 C CA . GLN A 1 185 ? 3.349 15.508 3.447 1.00 88.81 185 GLN A CA 1
ATOM 1459 C C . GLN A 1 185 ? 2.324 14.482 2.951 1.00 88.81 185 GLN A C 1
ATOM 1461 O O . GLN A 1 185 ? 1.151 14.579 3.274 1.00 88.81 185 GLN A O 1
ATOM 1466 N N . SER A 1 186 ? 2.765 13.437 2.245 1.00 86.00 186 SER A N 1
ATOM 1467 C CA . SER A 1 186 ? 1.871 12.365 1.803 1.00 86.00 186 SER A CA 1
ATOM 1468 C C . SER A 1 186 ? 1.297 11.518 2.942 1.00 86.00 186 SER A C 1
ATOM 1470 O O . SER A 1 186 ? 0.285 10.857 2.725 1.00 86.00 186 SER A O 1
ATOM 1472 N N . LEU A 1 187 ? 1.948 11.498 4.111 1.00 87.19 187 LEU A N 1
ATOM 1473 C CA . LEU A 1 187 ? 1.396 10.905 5.329 1.00 87.19 187 LEU A CA 1
ATOM 1474 C C . LEU A 1 187 ? 0.426 11.871 6.008 1.00 87.19 187 LEU A C 1
ATOM 1476 O O . LEU A 1 187 ? -0.649 11.443 6.400 1.00 87.19 187 LEU A O 1
ATOM 1480 N N . LYS A 1 188 ? 0.764 13.164 6.096 1.00 91.00 188 LYS A N 1
ATOM 1481 C CA . LYS A 1 188 ? -0.141 14.189 6.646 1.00 91.00 188 LYS A CA 1
ATOM 1482 C C . LYS A 1 188 ? -1.460 14.267 5.875 1.00 91.00 188 LYS A C 1
ATOM 1484 O O . LYS A 1 188 ? -2.514 14.345 6.488 1.00 91.00 188 LYS A O 1
ATOM 1489 N N . ASP A 1 189 ? -1.395 14.157 4.550 1.00 93.19 189 ASP A N 1
ATOM 1490 C CA . ASP A 1 189 ? -2.558 14.162 3.655 1.00 93.19 189 ASP A CA 1
ATOM 1491 C C . ASP A 1 189 ? -3.334 12.827 3.652 1.00 93.19 189 ASP A C 1
ATOM 1493 O O . ASP A 1 189 ? -4.279 12.673 2.876 1.00 93.19 189 ASP A O 1
ATOM 1497 N N . ALA A 1 190 ? -2.915 11.822 4.431 1.00 92.44 190 ALA A N 1
ATOM 1498 C CA . ALA A 1 190 ? -3.637 10.560 4.503 1.00 92.44 190 ALA A CA 1
ATOM 1499 C C . ALA A 1 190 ? -4.988 10.779 5.193 1.00 92.44 190 ALA A C 1
ATOM 1501 O O . ALA A 1 190 ? -5.054 11.339 6.284 1.00 92.44 190 ALA A O 1
ATOM 1502 N N . GLU A 1 191 ? -6.056 10.339 4.537 1.00 94.50 191 GLU A N 1
ATOM 1503 C CA . GLU A 1 191 ? -7.430 10.488 5.003 1.00 94.50 191 GLU A CA 1
ATOM 1504 C C . GLU A 1 191 ? -7.772 9.294 5.895 1.00 94.50 191 GLU A C 1
ATOM 1506 O O . GLU A 1 191 ? -7.784 8.154 5.422 1.00 94.50 191 GLU A O 1
ATOM 1511 N N . LEU A 1 192 ? -8.036 9.562 7.173 1.00 91.19 192 LEU A N 1
ATOM 1512 C CA . LEU A 1 192 ? -8.621 8.624 8.116 1.00 91.19 192 LEU A CA 1
ATOM 1513 C C . LEU A 1 192 ? -10.132 8.855 8.164 1.00 91.19 192 LEU A C 1
ATOM 1515 O O . LEU A 1 192 ? -10.607 9.976 8.341 1.00 91.19 192 LEU A O 1
ATOM 1519 N N . SER A 1 193 ? -10.885 7.777 8.038 1.00 91.50 193 SER A N 1
ATOM 1520 C CA . SER A 1 193 ? -12.327 7.753 8.228 1.00 91.50 193 SER A CA 1
ATOM 1521 C C . SER A 1 193 ? -12.672 6.667 9.229 1.00 91.50 193 SER A C 1
ATOM 1523 O O . SER A 1 193 ? -12.090 5.585 9.202 1.00 91.50 193 SER A O 1
ATOM 1525 N N . PHE A 1 194 ? -13.602 6.968 10.117 1.00 87.12 194 PHE A N 1
ATOM 1526 C CA . PHE A 1 194 ? -14.150 6.045 11.089 1.00 87.12 194 PHE A CA 1
ATOM 1527 C C . PHE A 1 194 ? -15.641 6.318 11.214 1.00 87.12 194 PHE A C 1
ATOM 1529 O O . PHE A 1 194 ? -16.073 7.469 11.221 1.00 87.12 194 PHE A O 1
ATOM 1536 N N . ASN A 1 195 ? -16.433 5.264 11.274 1.00 88.88 195 ASN A N 1
ATOM 1537 C CA . ASN A 1 195 ? -17.871 5.349 11.434 1.00 88.88 195 ASN A CA 1
ATOM 1538 C C . ASN A 1 195 ? -18.315 4.183 12.297 1.00 88.88 195 ASN A C 1
ATOM 1540 O O . ASN A 1 195 ? -17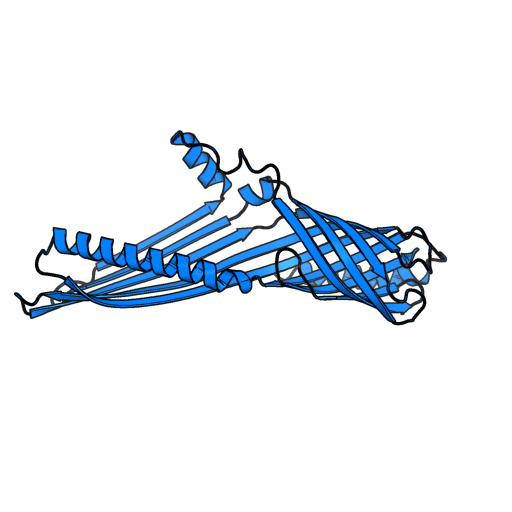.985 3.040 11.974 1.00 88.88 195 ASN A O 1
ATOM 1544 N N . TYR A 1 196 ? -19.082 4.468 13.337 1.00 85.88 196 TYR A N 1
ATOM 1545 C CA . TYR A 1 196 ? -19.704 3.444 14.151 1.00 85.88 196 TYR A CA 1
ATOM 1546 C C . TYR A 1 196 ? -21.176 3.751 14.384 1.00 85.88 196 TYR A C 1
ATOM 1548 O O . TYR A 1 196 ? -21.610 4.901 14.417 1.00 85.88 196 TYR A O 1
ATOM 1556 N N . ASN A 1 197 ? -21.944 2.692 14.563 1.00 89.31 197 ASN A N 1
ATOM 1557 C CA . ASN A 1 197 ? -23.295 2.742 15.078 1.00 89.31 197 ASN A CA 1
ATOM 1558 C C . ASN A 1 197 ? -23.442 1.692 16.168 1.00 89.31 197 ASN A C 1
ATOM 1560 O O . ASN A 1 197 ? -22.755 0.669 16.150 1.00 89.31 197 ASN A O 1
ATOM 1564 N N . TYR A 1 198 ? -24.347 1.963 17.095 1.00 86.19 198 TYR A N 1
ATOM 1565 C CA . TYR A 1 198 ? -24.727 1.018 18.120 1.00 86.19 198 TYR A CA 1
ATOM 1566 C C . TYR A 1 198 ? -26.242 0.901 18.215 1.00 86.19 198 TYR A C 1
ATOM 1568 O O . TYR A 1 198 ? -27.003 1.797 17.834 1.00 86.19 198 TYR A O 1
ATOM 1576 N N . THR A 1 199 ? -26.685 -0.242 18.708 1.00 88.38 199 THR A N 1
ATOM 1577 C CA . THR A 1 199 ? -28.077 -0.506 19.041 1.00 88.38 199 THR A CA 1
ATOM 1578 C C . THR A 1 199 ? -28.112 -1.302 20.328 1.00 88.38 199 THR A C 1
ATOM 1580 O O . THR A 1 199 ? -27.555 -2.395 20.400 1.00 88.38 199 THR A O 1
ATOM 1583 N N . PHE A 1 200 ? -28.775 -0.746 21.329 1.00 84.06 200 PHE A N 1
ATOM 1584 C CA . PHE A 1 200 ? -29.010 -1.361 22.615 1.00 84.06 200 PHE A CA 1
ATOM 1585 C C . PHE A 1 200 ? -30.500 -1.643 22.771 1.00 84.06 200 PHE A C 1
ATOM 1587 O O . PHE A 1 200 ? -31.345 -0.795 22.484 1.00 84.06 200 PHE A O 1
ATOM 1594 N N . LYS A 1 201 ? -30.829 -2.870 23.167 1.00 86.81 201 LYS A N 1
ATOM 1595 C CA . LYS A 1 201 ? -32.212 -3.308 23.357 1.00 86.81 201 LYS A CA 1
ATOM 1596 C C . LYS A 1 201 ? -32.330 -4.038 24.671 1.00 86.81 201 LYS A C 1
ATOM 1598 O O . LYS A 1 201 ? -31.581 -4.984 24.902 1.00 86.81 201 LYS A O 1
ATOM 1603 N N . VAL A 1 202 ? -33.321 -3.670 25.469 1.00 82.56 202 VAL A N 1
ATOM 1604 C CA . VAL A 1 202 ? -33.707 -4.389 26.684 1.00 82.56 202 VAL A CA 1
ATOM 1605 C C . VAL A 1 202 ? -35.167 -4.788 26.557 1.00 82.56 202 VAL A C 1
ATOM 1607 O O . VAL A 1 202 ? -36.006 -4.040 26.054 1.00 82.56 202 VAL A O 1
ATOM 1610 N N . THR A 1 203 ? -35.484 -6.010 26.977 1.00 82.00 203 THR A N 1
ATOM 1611 C CA . THR A 1 203 ? -36.855 -6.524 26.919 1.00 82.00 203 THR A CA 1
ATOM 1612 C C . THR A 1 203 ? -37.789 -5.625 27.733 1.00 82.00 203 THR A C 1
ATOM 1614 O O . THR A 1 203 ? -37.689 -5.576 28.951 1.00 82.00 203 THR A O 1
ATOM 1617 N N . GLY A 1 204 ? -38.734 -4.960 27.064 1.00 76.00 204 GLY A N 1
ATOM 1618 C CA . GLY A 1 204 ? -39.721 -4.091 27.718 1.00 76.00 204 GLY A CA 1
ATOM 1619 C C . GLY A 1 204 ? -39.384 -2.597 27.708 1.00 76.00 204 GLY A C 1
ATOM 1620 O O . GLY A 1 204 ? -40.226 -1.813 28.144 1.00 76.00 204 GLY A O 1
ATOM 1621 N N . GLU A 1 205 ? -38.232 -2.203 27.161 1.00 78.88 205 GLU A N 1
ATOM 1622 C CA . GLU A 1 205 ? -37.814 -0.805 26.995 1.00 78.88 205 GLU A CA 1
ATOM 1623 C C . GLU A 1 205 ? -37.797 -0.385 25.514 1.00 78.88 205 GLU A C 1
ATOM 1625 O O . GLU A 1 205 ? -37.931 -1.219 24.615 1.00 78.88 205 GLU A O 1
ATOM 1630 N N . GLU A 1 206 ? -37.700 0.923 25.249 1.00 81.75 206 GLU A N 1
ATOM 1631 C CA . GLU A 1 206 ? -37.474 1.416 23.885 1.00 81.75 206 GLU A CA 1
ATOM 1632 C C . GLU A 1 206 ? -36.021 1.158 23.466 1.00 81.75 206 GLU A C 1
ATOM 1634 O O . GLU A 1 206 ? -35.103 1.319 24.264 1.00 81.75 206 GLU A O 1
ATOM 1639 N N . ASP A 1 207 ? -35.820 0.774 22.202 1.00 84.44 207 ASP A N 1
ATOM 1640 C CA . ASP A 1 207 ? -34.485 0.571 21.639 1.00 84.44 207 ASP A CA 1
ATOM 1641 C C . ASP A 1 207 ? -33.688 1.887 21.681 1.00 84.44 207 ASP A C 1
ATOM 1643 O O . ASP A 1 207 ? -34.121 2.907 21.131 1.00 84.44 207 ASP A O 1
ATOM 1647 N N . GLU A 1 208 ? -32.488 1.850 22.251 1.00 83.88 208 GLU A N 1
ATOM 1648 C CA . GLU A 1 208 ? -31.542 2.956 22.183 1.00 83.88 208 GLU A CA 1
ATOM 1649 C C . GLU A 1 208 ? -30.606 2.745 20.992 1.00 83.88 208 GLU A C 1
ATOM 1651 O O . GLU A 1 208 ? -29.989 1.695 20.817 1.00 83.88 208 GLU A O 1
ATOM 1656 N N . THR A 1 209 ? -30.501 3.749 20.127 1.00 87.31 209 THR A N 1
ATOM 1657 C CA . THR A 1 209 ? -29.621 3.689 18.958 1.00 87.31 209 THR A CA 1
ATOM 1658 C C . THR A 1 209 ? -28.838 4.975 18.836 1.00 87.31 209 THR A C 1
ATOM 1660 O O . THR A 1 209 ? -29.409 6.062 18.945 1.00 87.31 209 THR A O 1
ATOM 1663 N N . GLY A 1 210 ? -27.564 4.856 18.498 1.00 85.50 210 GLY A N 1
ATOM 1664 C CA . GLY A 1 210 ? -26.712 6.001 18.237 1.00 85.50 210 GLY A CA 1
ATOM 1665 C C . GLY A 1 210 ? -25.561 5.639 17.319 1.00 85.50 210 GLY A C 1
ATOM 1666 O O . GLY A 1 210 ? -25.498 4.554 16.739 1.00 85.50 210 GLY A O 1
ATOM 1667 N N . GLY A 1 211 ? -24.659 6.587 17.140 1.00 83.31 211 GLY A N 1
ATOM 1668 C CA . GLY A 1 211 ? -23.511 6.426 16.271 1.00 83.31 211 GLY A CA 1
ATOM 1669 C C . GLY A 1 211 ? -22.887 7.762 15.940 1.00 83.31 211 GLY A C 1
ATOM 1670 O O . GLY A 1 211 ? -23.525 8.810 16.061 1.00 83.31 211 GLY A O 1
ATOM 1671 N N . ASP A 1 212 ? -21.641 7.708 15.502 1.00 84.06 212 ASP A N 1
ATOM 1672 C CA . ASP A 1 212 ? -20.913 8.879 15.052 1.00 84.06 212 ASP A CA 1
ATOM 1673 C C . ASP A 1 212 ? -19.954 8.501 13.924 1.00 84.06 212 ASP A C 1
ATOM 1675 O O . ASP A 1 212 ? -19.569 7.341 13.735 1.00 84.06 212 ASP A O 1
ATOM 1679 N N . SER A 1 213 ? -19.567 9.507 13.153 1.00 87.38 213 SER A N 1
ATOM 1680 C CA . SER A 1 213 ? -18.612 9.359 12.072 1.00 87.38 213 SER A CA 1
ATOM 1681 C C . SER A 1 213 ? -17.605 10.492 12.105 1.00 87.38 213 SER A C 1
ATOM 1683 O O . SER A 1 213 ? -17.968 11.669 12.084 1.00 87.38 213 SER A O 1
ATOM 1685 N N . VAL A 1 214 ? -16.331 10.131 12.068 1.00 89.50 214 VAL A N 1
ATOM 1686 C CA . VAL A 1 214 ? -15.220 11.071 12.023 1.00 89.50 214 VAL A CA 1
ATOM 1687 C C . VAL A 1 214 ? -14.441 10.847 10.740 1.00 89.50 214 VAL A C 1
ATOM 1689 O O . VAL A 1 214 ? -14.086 9.725 10.387 1.00 89.50 214 VAL A O 1
ATOM 1692 N N . SER A 1 215 ? -14.150 11.934 10.034 1.00 92.44 215 SER A N 1
ATOM 1693 C CA . SER A 1 215 ? -13.238 11.928 8.897 1.00 92.44 215 SER A CA 1
ATOM 1694 C C . SER A 1 215 ? -12.252 13.066 9.075 1.00 92.44 215 SER A C 1
ATOM 1696 O O . SER A 1 215 ? -12.656 14.227 9.079 1.00 92.44 215 SER A O 1
ATOM 1698 N N . LYS A 1 216 ? -10.973 12.729 9.220 1.00 93.38 216 LYS A N 1
ATOM 1699 C CA . LYS A 1 216 ? -9.880 13.687 9.408 1.00 93.38 216 LYS A CA 1
ATOM 1700 C C . LYS A 1 216 ? -8.638 13.213 8.675 1.00 93.38 216 LYS A C 1
ATOM 1702 O O . LYS A 1 216 ? -8.448 12.025 8.428 1.00 93.38 216 LYS A O 1
ATOM 1707 N N . THR A 1 217 ? -7.773 14.140 8.326 1.00 94.25 217 THR A N 1
ATOM 1708 C CA . THR A 1 217 ? -6.433 13.820 7.848 1.00 94.25 217 THR A CA 1
ATOM 1709 C C . THR A 1 217 ? -5.513 13.496 9.024 1.00 94.25 217 THR A C 1
ATOM 1711 O O . THR A 1 217 ? -5.719 13.983 10.137 1.00 94.25 217 THR A O 1
ATOM 1714 N N . LEU A 1 218 ? -4.461 12.703 8.801 1.00 90.75 218 LEU A N 1
ATOM 1715 C CA . LEU A 1 218 ? -3.462 12.474 9.853 1.00 90.75 218 LEU A CA 1
ATOM 1716 C C . LEU A 1 218 ? -2.745 13.771 10.261 1.00 90.75 218 LEU A C 1
ATOM 1718 O O . LEU A 1 218 ? -2.262 13.864 11.382 1.00 90.75 218 LEU A O 1
ATOM 1722 N N . GLY A 1 219 ? -2.673 14.765 9.370 1.00 92.62 219 GLY A N 1
ATOM 1723 C CA . GLY A 1 219 ? -2.181 16.103 9.694 1.00 92.62 219 GLY A CA 1
ATOM 1724 C C . GLY A 1 219 ? -3.075 16.838 10.693 1.00 92.62 219 GLY A C 1
ATOM 1725 O O . GLY A 1 219 ? -2.563 17.386 11.656 1.00 92.62 219 GLY A O 1
ATOM 1726 N N . GLU A 1 220 ? -4.396 16.794 10.514 1.00 93.44 220 GLU A N 1
ATOM 1727 C CA . GLU A 1 220 ? -5.341 17.402 11.465 1.00 93.44 220 GLU A CA 1
ATOM 1728 C C . GLU A 1 220 ? -5.293 16.713 12.834 1.00 93.44 220 GLU A C 1
ATOM 1730 O O . GLU A 1 220 ? -5.288 17.390 13.858 1.00 93.44 220 GLU A O 1
ATOM 1735 N N . LEU A 1 221 ? -5.190 15.379 12.860 1.00 90.38 221 LEU A N 1
ATOM 1736 C CA . LEU A 1 221 ? -5.020 14.631 14.111 1.00 90.38 221 LEU A CA 1
ATOM 1737 C C . LEU A 1 221 ? -3.707 14.980 14.823 1.00 90.38 221 LEU A C 1
ATOM 1739 O O . LEU A 1 221 ? -3.665 15.029 16.048 1.00 90.38 221 LEU A O 1
ATOM 1743 N N . ASP A 1 222 ? -2.637 15.219 14.063 1.00 91.62 222 ASP A N 1
ATOM 1744 C CA . ASP A 1 222 ? -1.345 15.647 14.605 1.00 91.62 222 ASP A CA 1
ATOM 1745 C C . ASP A 1 222 ? -1.417 17.052 15.205 1.00 91.62 222 ASP A C 1
ATOM 1747 O O . ASP A 1 222 ? -0.923 17.276 16.308 1.00 91.62 222 ASP A O 1
ATOM 1751 N N . ASP A 1 223 ? -2.070 17.981 14.506 1.00 93.38 223 ASP A N 1
ATOM 1752 C CA . ASP A 1 223 ? -2.242 19.359 14.965 1.00 93.38 223 ASP A CA 1
ATOM 1753 C C . ASP A 1 223 ? -3.076 19.419 16.261 1.00 93.38 223 ASP A C 1
ATOM 1755 O O . ASP A 1 223 ? -2.733 20.177 17.171 1.00 93.38 223 ASP A O 1
ATOM 1759 N N . GLU A 1 224 ? -4.122 18.592 16.380 1.00 91.31 224 GLU A N 1
ATOM 1760 C CA . GLU A 1 224 ? -4.907 18.426 17.616 1.00 91.31 224 GLU A CA 1
ATOM 1761 C C . GLU A 1 224 ? -4.041 17.884 18.760 1.00 91.31 224 GLU A C 1
ATOM 1763 O O . GLU A 1 224 ? -3.999 18.479 19.837 1.00 91.31 224 GLU A O 1
ATOM 1768 N N . ARG A 1 225 ? -3.254 16.831 18.501 1.00 90.81 225 ARG A N 1
ATOM 1769 C CA . ARG A 1 225 ? -2.325 16.249 19.486 1.00 90.81 225 ARG A CA 1
ATOM 1770 C C . ARG A 1 225 ? -1.340 17.273 20.040 1.00 90.81 225 ARG A C 1
ATOM 1772 O O . ARG A 1 225 ? -1.101 17.344 21.244 1.00 90.81 225 ARG A O 1
ATOM 1779 N N . VAL A 1 226 ? -0.750 18.062 19.145 1.00 92.50 226 VAL A N 1
ATOM 1780 C CA . VAL A 1 226 ? 0.232 19.090 19.505 1.00 92.50 226 VAL A CA 1
ATOM 1781 C C . VAL A 1 226 ? -0.431 20.240 20.263 1.00 92.50 226 VAL A C 1
ATOM 1783 O O . VAL A 1 226 ? 0.167 20.774 21.200 1.00 92.50 226 VAL A O 1
ATOM 1786 N N . ALA A 1 227 ? -1.663 20.615 19.904 1.00 93.44 227 ALA A N 1
ATOM 1787 C CA . ALA A 1 227 ? -2.435 21.618 20.637 1.00 93.44 227 ALA A CA 1
ATOM 1788 C C . ALA A 1 227 ? -2.745 21.176 22.080 1.00 93.44 227 ALA A C 1
ATOM 1790 O O . ALA A 1 227 ? -2.692 22.008 22.989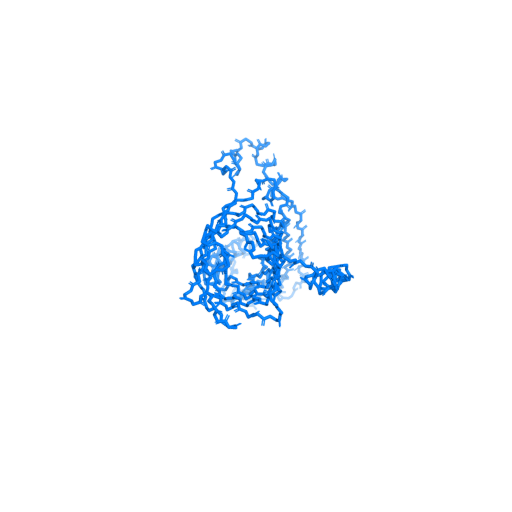 1.00 93.44 227 ALA A O 1
ATOM 1791 N N . ASP A 1 228 ? -2.961 19.877 22.293 1.00 92.50 228 ASP A N 1
ATOM 1792 C CA . ASP A 1 228 ? -3.169 19.262 23.611 1.00 92.50 228 ASP A CA 1
ATOM 1793 C C . ASP A 1 228 ? -1.859 19.053 24.404 1.00 92.50 228 ASP A C 1
ATOM 1795 O O . ASP A 1 228 ? -1.869 18.596 25.549 1.00 92.50 228 ASP A O 1
ATOM 1799 N N . GLY A 1 229 ? -0.716 19.457 23.839 1.00 89.44 229 GLY A N 1
ATOM 1800 C CA . GLY A 1 229 ? 0.597 19.412 24.484 1.00 89.44 229 GLY A CA 1
ATOM 1801 C C . GLY A 1 229 ? 1.352 18.093 24.305 1.00 89.44 229 GLY A C 1
ATOM 1802 O O . GLY A 1 229 ? 2.370 17.884 24.972 1.00 89.44 229 GLY A O 1
ATOM 1803 N N . GLU A 1 230 ? 0.892 17.211 23.419 1.00 90.75 230 GLU A N 1
ATOM 1804 C CA . GLU A 1 230 ? 1.568 15.956 23.088 1.00 90.75 230 GLU A CA 1
ATOM 1805 C C . GLU A 1 230 ? 2.604 16.140 21.954 1.00 90.75 230 GLU A C 1
ATOM 1807 O O . GLU A 1 230 ? 2.555 17.090 21.176 1.00 90.75 230 GLU A O 1
ATOM 1812 N N . GLU A 1 231 ? 3.583 15.231 21.841 1.00 89.62 231 GLU A N 1
ATOM 1813 C CA . GLU A 1 231 ? 4.577 15.275 20.748 1.00 89.62 231 GLU A CA 1
ATOM 1814 C C . GLU A 1 231 ? 3.928 14.979 19.382 1.00 89.62 231 GLU A C 1
ATOM 1816 O O . GLU A 1 231 ? 3.049 14.115 19.303 1.00 89.62 231 GLU A O 1
ATOM 1821 N N . SER A 1 232 ? 4.410 15.601 18.298 1.00 87.44 232 SER A N 1
ATOM 1822 C CA . SER A 1 232 ? 3.923 15.288 16.946 1.00 87.44 232 SER A CA 1
ATOM 1823 C C . SER A 1 232 ? 4.235 13.837 16.565 1.00 87.44 232 SER A C 1
ATOM 1825 O O . SER A 1 232 ? 5.326 13.309 16.810 1.00 87.44 232 SER A O 1
ATOM 1827 N N . MET A 1 233 ? 3.284 13.199 15.886 1.00 84.31 233 MET A N 1
ATOM 1828 C CA . MET A 1 233 ? 3.415 11.874 15.280 1.00 84.31 233 MET A CA 1
ATOM 1829 C C . MET A 1 233 ? 4.505 11.833 14.199 1.00 84.31 233 MET A C 1
ATOM 1831 O O . MET A 1 233 ? 5.040 10.767 13.884 1.00 84.31 233 MET A O 1
ATOM 1835 N N . PHE A 1 234 ? 4.842 12.986 13.619 1.00 87.56 234 PHE A N 1
ATOM 1836 C CA . PHE A 1 234 ? 5.728 13.099 12.465 1.00 87.56 234 PHE A CA 1
ATOM 1837 C C . PHE A 1 234 ? 7.149 13.559 12.813 1.00 87.56 234 PHE A C 1
ATOM 1839 O O . PHE A 1 234 ? 8.042 13.397 11.982 1.00 87.56 234 PHE A O 1
ATOM 1846 N N . ASP A 1 235 ? 7.405 14.043 14.034 1.00 84.81 235 ASP A N 1
ATOM 1847 C CA . ASP A 1 235 ? 8.714 14.592 14.441 1.00 84.81 235 ASP A CA 1
ATOM 1848 C C . ASP A 1 235 ? 9.871 13.589 14.312 1.00 84.81 235 ASP A C 1
ATOM 1850 O O . ASP A 1 235 ? 11.013 13.959 14.034 1.00 84.81 235 ASP A O 1
ATOM 1854 N N . LYS A 1 236 ? 9.583 12.296 14.496 1.00 81.81 236 LYS A N 1
ATOM 1855 C CA . LYS A 1 236 ? 10.580 11.210 14.450 1.00 81.81 236 LYS A CA 1
ATOM 1856 C C . LYS A 1 236 ? 10.620 10.482 13.104 1.00 81.81 236 LYS A C 1
ATOM 1858 O O . LYS A 1 236 ? 11.437 9.577 12.928 1.00 81.81 236 LYS A O 1
ATOM 1863 N N . ILE A 1 237 ? 9.767 10.859 12.151 1.00 82.00 237 ILE A N 1
ATOM 1864 C CA . ILE A 1 237 ? 9.646 10.196 10.849 1.00 82.00 237 ILE A CA 1
ATOM 1865 C C . ILE A 1 237 ? 10.186 11.153 9.780 1.00 82.00 237 ILE A C 1
ATOM 1867 O O . ILE A 1 237 ? 9.516 12.104 9.411 1.00 82.00 237 ILE A O 1
ATOM 1871 N N . PRO A 1 238 ? 11.395 10.947 9.237 1.00 80.38 238 PRO A N 1
ATOM 1872 C CA . PRO A 1 238 ? 11.953 11.887 8.263 1.00 80.38 238 PRO A CA 1
ATOM 1873 C C . PRO A 1 238 ? 11.341 11.738 6.857 1.00 80.38 238 PRO A C 1
ATOM 1875 O O . PRO A 1 238 ? 11.367 12.680 6.066 1.00 80.38 238 PRO A O 1
ATOM 1878 N N . PHE A 1 239 ? 10.828 10.552 6.515 1.00 86.81 239 PHE A N 1
ATOM 1879 C CA . PHE A 1 239 ? 10.215 10.231 5.222 1.00 86.81 239 PHE A CA 1
ATOM 1880 C C . PHE A 1 239 ? 9.451 8.902 5.299 1.00 86.81 239 PHE A C 1
ATOM 1882 O O . PHE A 1 239 ? 9.655 8.114 6.222 1.00 86.81 239 PHE A O 1
ATOM 1889 N N . PHE A 1 240 ? 8.620 8.617 4.293 1.00 89.69 240 PHE A N 1
ATOM 1890 C CA . PHE A 1 240 ? 7.944 7.324 4.158 1.00 89.69 240 PHE A CA 1
ATOM 1891 C C . PHE A 1 240 ? 8.729 6.396 3.209 1.00 89.69 240 PHE A C 1
ATOM 1893 O O . PHE A 1 240 ? 8.830 6.715 2.020 1.00 89.69 240 PHE A O 1
ATOM 1900 N N . PRO A 1 241 ? 9.328 5.289 3.690 1.00 90.81 241 PRO A N 1
ATOM 1901 C CA . PRO A 1 241 ? 10.199 4.440 2.879 1.00 90.81 241 PRO A CA 1
ATOM 1902 C C . PRO A 1 241 ? 9.419 3.574 1.883 1.00 90.81 241 PRO A C 1
ATOM 1904 O O . PRO A 1 241 ? 8.325 3.090 2.166 1.00 90.81 241 PRO A O 1
ATOM 1907 N N . PHE A 1 242 ? 10.040 3.303 0.737 1.00 92.00 242 PHE A N 1
ATOM 1908 C CA . PHE A 1 242 ? 9.593 2.313 -0.237 1.00 92.00 242 PHE A CA 1
ATOM 1909 C C . PHE A 1 242 ? 10.686 1.286 -0.492 1.00 92.00 242 PHE A C 1
ATOM 1911 O O . PHE A 1 242 ? 11.829 1.638 -0.776 1.00 92.00 242 PHE A O 1
ATOM 1918 N N . VAL A 1 243 ? 10.322 0.009 -0.445 1.00 91.88 243 VAL A N 1
ATOM 1919 C CA . VAL A 1 243 ? 11.199 -1.106 -0.804 1.00 91.88 243 VAL A CA 1
ATOM 1920 C C . VAL A 1 243 ? 10.566 -1.868 -1.953 1.00 91.88 243 VAL A C 1
ATOM 1922 O O . VAL A 1 243 ? 9.396 -2.236 -1.891 1.00 91.88 243 VAL A O 1
ATOM 1925 N N . ASN A 1 244 ? 11.359 -2.112 -2.992 1.00 93.00 244 ASN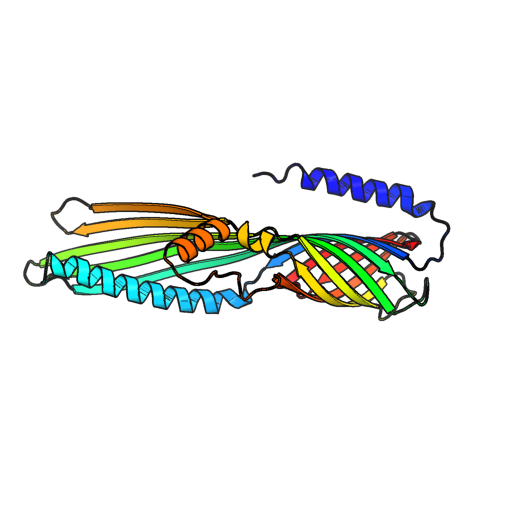 A N 1
ATOM 1926 C CA . ASN A 1 244 ? 10.972 -2.860 -4.177 1.00 93.00 244 ASN A CA 1
ATOM 1927 C C . ASN A 1 244 ? 11.879 -4.086 -4.334 1.00 93.00 244 ASN A C 1
ATOM 1929 O O . ASN A 1 244 ? 13.100 -3.943 -4.348 1.00 93.00 244 ASN A O 1
ATOM 1933 N N . MET A 1 245 ? 11.301 -5.271 -4.498 1.00 95.75 245 MET A N 1
ATOM 1934 C CA . MET A 1 245 ? 11.995 -6.486 -4.920 1.00 95.75 245 MET A CA 1
ATOM 1935 C C . MET A 1 245 ? 11.083 -7.290 -5.840 1.00 95.75 245 MET A C 1
ATOM 1937 O O . MET A 1 245 ? 10.079 -7.838 -5.391 1.00 95.75 245 MET A O 1
ATOM 1941 N N . VAL A 1 246 ? 11.426 -7.386 -7.121 1.00 96.06 246 VAL A N 1
ATOM 1942 C CA . VAL A 1 246 ? 10.593 -8.045 -8.134 1.00 96.06 246 VAL A CA 1
ATOM 1943 C C . VAL A 1 246 ? 11.397 -8.976 -9.022 1.00 96.06 246 VAL A C 1
ATOM 1945 O O . VAL A 1 246 ? 12.573 -8.749 -9.318 1.00 96.06 246 VAL A O 1
ATOM 1948 N N . ILE A 1 247 ? 10.719 -10.013 -9.498 1.00 97.19 247 ILE A N 1
ATOM 1949 C CA . ILE A 1 247 ? 11.159 -10.829 -10.624 1.00 97.19 247 ILE A CA 1
ATOM 1950 C C . ILE A 1 247 ? 10.263 -10.468 -11.800 1.00 97.19 247 ILE A C 1
ATOM 1952 O O . ILE A 1 247 ? 9.047 -10.337 -11.653 1.00 97.19 247 ILE A O 1
ATOM 1956 N N . GLY A 1 248 ? 10.860 -10.298 -12.972 1.00 96.75 248 GLY A N 1
ATOM 1957 C CA . GLY A 1 248 ? 10.123 -9.899 -14.155 1.00 96.75 248 GLY A CA 1
ATOM 1958 C C . GLY A 1 248 ? 10.606 -10.549 -15.432 1.00 96.75 248 GLY A C 1
ATOM 1959 O O . GLY A 1 248 ? 11.666 -11.173 -15.508 1.00 96.75 248 GLY A O 1
ATOM 1960 N N . ILE A 1 249 ? 9.785 -10.384 -16.459 1.00 96.69 249 ILE A N 1
ATOM 1961 C CA . ILE A 1 249 ? 10.061 -10.794 -17.824 1.00 96.69 249 ILE A CA 1
ATOM 1962 C C . ILE A 1 249 ? 9.964 -9.558 -18.704 1.00 96.69 249 ILE A C 1
ATOM 1964 O O . ILE A 1 249 ? 8.936 -8.883 -18.749 1.00 96.69 249 ILE A O 1
ATOM 1968 N N . ARG A 1 250 ? 11.037 -9.296 -19.447 1.00 94.69 250 ARG A N 1
ATOM 1969 C CA . ARG A 1 250 ? 11.082 -8.289 -20.503 1.00 94.69 250 ARG A CA 1
ATOM 1970 C C . ARG A 1 250 ? 10.939 -8.982 -21.852 1.00 94.69 250 ARG A C 1
ATOM 1972 O O . ARG A 1 250 ? 11.787 -9.791 -22.218 1.00 94.69 250 ARG A O 1
ATOM 1979 N N . ALA A 1 251 ? 9.900 -8.657 -22.609 1.00 94.50 251 ALA A N 1
ATOM 1980 C CA . ALA A 1 251 ? 9.662 -9.188 -23.945 1.00 94.50 251 ALA A CA 1
ATOM 1981 C C . ALA A 1 251 ? 9.827 -8.090 -25.004 1.00 94.50 251 ALA A C 1
ATOM 1983 O O . ALA A 1 251 ? 9.181 -7.047 -24.945 1.00 94.50 251 ALA A O 1
ATOM 1984 N N . ARG A 1 252 ? 10.684 -8.318 -25.999 1.00 91.62 252 ARG A N 1
ATOM 1985 C CA . ARG A 1 252 ? 10.895 -7.398 -27.123 1.00 91.62 252 ARG A CA 1
ATOM 1986 C C . ARG A 1 252 ? 9.725 -7.498 -28.109 1.00 91.62 252 ARG A C 1
ATOM 1988 O O . ARG A 1 252 ? 9.523 -8.551 -28.724 1.00 91.62 252 ARG A O 1
ATOM 1995 N N . ILE A 1 253 ? 8.979 -6.402 -28.267 1.00 89.25 253 ILE A N 1
ATOM 1996 C CA . ILE A 1 253 ? 7.895 -6.277 -29.256 1.00 89.25 253 ILE A CA 1
ATOM 1997 C C . ILE A 1 253 ? 8.508 -5.928 -30.615 1.00 89.25 253 ILE A C 1
ATOM 1999 O O . ILE A 1 253 ? 8.369 -6.679 -31.578 1.00 89.25 253 ILE A O 1
ATOM 2003 N N . VAL A 1 254 ? 9.249 -4.819 -30.653 1.00 85.88 254 VAL A N 1
ATOM 2004 C CA . VAL A 1 254 ? 10.113 -4.385 -31.762 1.00 85.88 254 VAL A CA 1
ATOM 2005 C C . VAL A 1 254 ? 11.473 -3.985 -31.191 1.00 85.88 254 VAL A C 1
ATOM 2007 O O . VAL A 1 254 ? 11.639 -3.970 -29.976 1.00 85.88 254 VAL A O 1
ATOM 2010 N N . GLN A 1 255 ? 12.454 -3.666 -32.036 1.00 82.00 255 GLN A N 1
ATOM 2011 C CA . GLN A 1 255 ? 13.855 -3.497 -31.625 1.00 82.00 255 GLN A CA 1
ATOM 2012 C C . GLN A 1 255 ? 14.061 -2.603 -30.387 1.00 82.00 255 GLN A C 1
ATOM 2014 O O . GLN A 1 255 ? 14.855 -2.953 -29.518 1.00 82.00 255 GLN A O 1
ATOM 2019 N N . ASN A 1 256 ? 13.282 -1.527 -30.262 1.00 85.94 256 ASN A N 1
ATOM 2020 C CA . ASN A 1 256 ? 13.410 -0.562 -29.170 1.00 85.94 256 ASN A CA 1
ATOM 2021 C C . ASN A 1 256 ? 12.282 -0.637 -28.137 1.00 85.94 256 ASN A C 1
ATOM 2023 O O . ASN A 1 256 ? 12.430 -0.076 -27.056 1.00 85.94 256 ASN A O 1
ATOM 2027 N N . VAL A 1 257 ? 11.170 -1.317 -28.438 1.00 89.81 257 VAL A N 1
ATOM 2028 C CA . VAL A 1 257 ? 9.971 -1.340 -27.584 1.00 89.81 257 VAL A CA 1
ATOM 2029 C C . VAL A 1 257 ? 9.856 -2.682 -26.877 1.00 89.81 257 VAL A C 1
ATOM 2031 O O . VAL A 1 257 ? 9.856 -3.742 -27.511 1.00 89.81 257 VAL A O 1
ATOM 2034 N N . HIS A 1 258 ? 9.702 -2.627 -25.561 1.00 92.38 258 HIS A N 1
ATOM 2035 C CA . HIS A 1 258 ? 9.664 -3.791 -24.694 1.00 92.38 258 HIS A CA 1
ATOM 2036 C C . HIS A 1 258 ? 8.393 -3.790 -23.850 1.00 92.38 258 HIS A C 1
ATOM 2038 O O . HIS A 1 258 ? 7.987 -2.753 -23.336 1.00 92.38 258 HIS A O 1
ATOM 2044 N N . LEU A 1 259 ? 7.790 -4.963 -23.701 1.00 95.88 259 LEU A N 1
ATOM 2045 C CA . LEU A 1 259 ? 6.769 -5.258 -22.706 1.00 95.88 259 LEU A CA 1
ATOM 2046 C C . LEU A 1 259 ? 7.452 -5.777 -21.444 1.00 95.88 259 LEU A C 1
ATOM 2048 O O . LEU A 1 259 ? 8.369 -6.594 -21.540 1.00 95.88 259 LEU A O 1
ATOM 2052 N N . LEU A 1 260 ? 6.997 -5.332 -20.280 1.00 96.50 260 LEU A N 1
ATOM 2053 C CA . LEU A 1 260 ? 7.470 -5.792 -18.981 1.00 96.50 260 LEU A CA 1
ATOM 2054 C C . LEU A 1 260 ? 6.297 -6.357 -18.189 1.00 96.50 260 LEU A C 1
ATOM 2056 O O . LEU A 1 260 ? 5.224 -5.754 -18.151 1.00 96.50 260 LEU A O 1
ATOM 2060 N N . VAL A 1 261 ? 6.518 -7.505 -17.560 1.00 97.06 261 VAL A N 1
ATOM 2061 C CA . VAL A 1 261 ? 5.603 -8.095 -16.582 1.00 97.06 261 VAL A CA 1
ATOM 2062 C C . VAL A 1 261 ? 6.426 -8.484 -15.366 1.00 97.06 261 VAL A C 1
ATOM 2064 O O . VAL A 1 261 ? 7.411 -9.205 -15.507 1.00 97.06 261 VAL A O 1
ATOM 2067 N N . GLU A 1 262 ? 6.041 -7.999 -14.193 1.00 96.12 262 GLU A N 1
ATOM 2068 C CA . GLU A 1 262 ? 6.762 -8.183 -12.935 1.00 96.12 262 GLU A CA 1
ATOM 2069 C C . GLU A 1 262 ? 5.821 -8.689 -11.844 1.00 96.12 262 GLU A C 1
ATOM 2071 O O . GLU A 1 262 ? 4.656 -8.291 -11.779 1.00 96.12 262 GLU A O 1
ATOM 2076 N N . GLY A 1 263 ? 6.351 -9.534 -10.966 1.00 95.81 263 GLY A N 1
ATOM 2077 C CA . GLY A 1 263 ? 5.711 -9.949 -9.725 1.00 95.81 263 GLY A CA 1
ATOM 2078 C C . GLY A 1 263 ? 6.703 -9.873 -8.569 1.00 95.81 263 GLY A C 1
ATOM 2079 O O . GLY A 1 263 ? 7.878 -10.220 -8.727 1.00 95.81 263 GLY A O 1
ATOM 2080 N N . GLY A 1 264 ? 6.254 -9.403 -7.409 1.00 93.00 264 GLY A N 1
ATOM 2081 C CA . GLY A 1 264 ? 7.117 -9.306 -6.232 1.00 93.00 264 GLY A CA 1
ATOM 2082 C C . GLY A 1 264 ? 6.564 -8.396 -5.149 1.00 93.00 264 GLY A C 1
ATOM 2083 O O . GLY A 1 264 ? 5.360 -8.367 -4.926 1.00 93.00 264 GLY A O 1
ATOM 2084 N N . ILE A 1 265 ? 7.454 -7.677 -4.472 1.00 90.88 265 ILE A N 1
ATOM 2085 C CA . ILE A 1 265 ? 7.161 -6.839 -3.311 1.00 90.88 265 ILE A CA 1
ATOM 2086 C C . ILE A 1 265 ? 7.434 -5.371 -3.653 1.00 90.88 265 ILE A C 1
ATOM 2088 O O . ILE A 1 265 ? 8.519 -5.035 -4.114 1.00 90.88 265 ILE A O 1
ATOM 2092 N N . PHE A 1 266 ? 6.470 -4.496 -3.379 1.00 89.38 266 PHE A N 1
ATOM 2093 C CA . PHE A 1 266 ? 6.584 -3.038 -3.351 1.00 89.38 266 PHE A CA 1
ATOM 2094 C C . PHE A 1 266 ? 5.759 -2.511 -2.172 1.00 89.38 266 PHE A C 1
ATOM 2096 O O . PHE A 1 266 ? 4.565 -2.260 -2.315 1.00 89.38 266 PHE A O 1
ATOM 2103 N N . ASN A 1 267 ? 6.362 -2.476 -0.977 1.00 83.12 267 ASN A N 1
ATOM 2104 C CA . ASN A 1 267 ? 5.658 -2.297 0.308 1.00 83.12 267 ASN A CA 1
ATOM 2105 C C . ASN A 1 267 ? 4.429 -3.221 0.505 1.00 83.12 267 ASN A C 1
ATOM 2107 O O . ASN A 1 267 ? 3.621 -2.975 1.383 1.00 83.12 267 ASN A O 1
ATOM 2111 N N . GLY A 1 268 ? 4.293 -4.275 -0.302 1.00 85.44 268 GLY A N 1
ATOM 2112 C CA . GLY A 1 268 ? 3.117 -5.131 -0.461 1.00 85.44 268 GLY A CA 1
ATOM 2113 C C . GLY A 1 268 ? 3.282 -6.004 -1.705 1.00 85.44 268 GLY A C 1
ATOM 2114 O O . GLY A 1 268 ? 4.178 -5.749 -2.509 1.00 85.44 268 GLY A O 1
ATOM 2115 N N . PHE A 1 269 ? 2.482 -7.054 -1.882 1.00 90.00 269 PHE A N 1
ATOM 2116 C CA . PHE A 1 269 ? 2.621 -7.910 -3.066 1.00 90.00 269 PHE A CA 1
ATOM 2117 C C . PHE A 1 269 ? 2.065 -7.228 -4.305 1.00 90.00 269 PHE A C 1
ATOM 2119 O O . PHE A 1 269 ? 0.940 -6.738 -4.268 1.00 90.00 269 PHE A O 1
ATOM 2126 N N . ILE A 1 270 ? 2.824 -7.236 -5.402 1.00 91.62 270 ILE A N 1
ATOM 2127 C CA . ILE A 1 270 ? 2.463 -6.553 -6.645 1.00 91.62 270 ILE A CA 1
ATOM 2128 C C . ILE A 1 270 ? 2.474 -7.486 -7.845 1.00 91.62 270 ILE A C 1
ATOM 2130 O O . ILE A 1 270 ? 3.321 -8.377 -7.950 1.00 91.62 270 ILE A O 1
ATOM 2134 N N . ILE A 1 271 ? 1.585 -7.192 -8.793 1.00 93.00 271 ILE A N 1
ATOM 2135 C CA . ILE A 1 271 ? 1.694 -7.628 -10.186 1.00 93.00 271 ILE A CA 1
ATOM 2136 C C . ILE A 1 271 ? 1.683 -6.375 -11.051 1.00 93.00 271 ILE A C 1
ATOM 2138 O O . ILE A 1 271 ? 0.718 -5.606 -11.048 1.00 93.00 271 ILE A O 1
ATOM 2142 N N . ARG A 1 272 ? 2.768 -6.159 -11.789 1.00 94.31 272 ARG A N 1
ATOM 2143 C CA . ARG A 1 272 ? 3.017 -4.932 -12.544 1.00 94.31 272 ARG A CA 1
ATOM 2144 C C . ARG A 1 272 ? 3.186 -5.244 -14.022 1.00 94.31 272 ARG A C 1
ATOM 2146 O O . ARG A 1 272 ? 3.911 -6.159 -14.399 1.00 94.31 272 ARG A O 1
ATOM 2153 N N . GLY A 1 273 ? 2.524 -4.453 -14.856 1.00 96.50 273 GLY A N 1
ATOM 2154 C CA . GLY A 1 273 ? 2.697 -4.451 -16.304 1.00 96.50 273 GLY A CA 1
ATOM 2155 C C . GLY A 1 273 ? 3.271 -3.117 -16.762 1.00 96.50 273 GLY A C 1
ATOM 2156 O O . GLY A 1 273 ? 2.933 -2.067 -16.212 1.00 96.50 273 GLY A O 1
ATOM 2157 N N . GLY A 1 274 ? 4.127 -3.133 -17.777 1.00 96.00 274 GLY A N 1
ATOM 2158 C CA . GLY A 1 274 ? 4.737 -1.914 -18.290 1.00 96.00 274 GLY A CA 1
ATOM 2159 C C . GLY A 1 274 ? 5.182 -2.004 -19.738 1.00 96.00 274 GLY A C 1
ATOM 2160 O O . GLY A 1 274 ? 5.274 -3.082 -20.324 1.00 96.00 274 GLY A O 1
ATOM 2161 N N . LEU A 1 275 ? 5.471 -0.841 -20.307 1.00 96.12 275 LEU A N 1
ATOM 2162 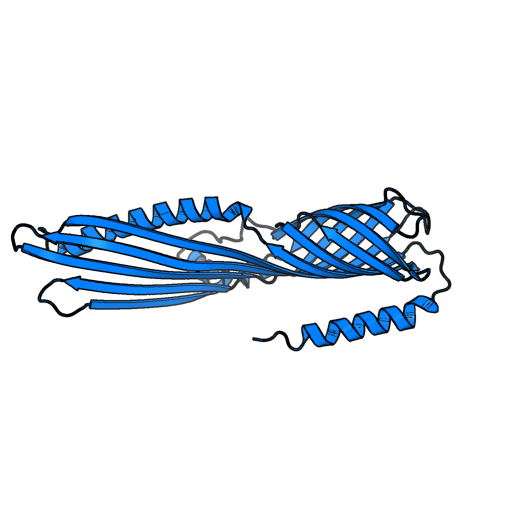C CA . LEU A 1 275 ? 6.098 -0.691 -21.613 1.00 96.12 275 LEU A CA 1
ATOM 2163 C C . LEU A 1 275 ? 7.334 0.178 -21.463 1.00 96.12 275 LEU A C 1
ATOM 2165 O O . LEU A 1 275 ? 7.307 1.164 -20.730 1.00 96.12 275 LEU A O 1
ATOM 2169 N N . SER A 1 276 ? 8.394 -0.151 -22.191 1.00 93.62 276 SER A N 1
ATOM 2170 C CA . SER A 1 276 ? 9.582 0.688 -22.242 1.00 93.62 276 SER A CA 1
ATOM 2171 C C . SER A 1 276 ? 10.129 0.867 -23.648 1.00 93.62 276 SER A C 1
ATOM 2173 O O . SER A 1 276 ? 10.021 -0.019 -24.499 1.00 93.62 276 SER A O 1
ATOM 2175 N N . ILE A 1 277 ? 10.712 2.040 -23.888 1.00 91.00 277 ILE A N 1
ATOM 2176 C CA . ILE A 1 277 ? 11.477 2.357 -25.089 1.00 91.00 277 ILE A CA 1
ATOM 2177 C C . ILE A 1 277 ? 12.931 2.529 -24.709 1.00 91.00 277 ILE A C 1
ATOM 2179 O O . ILE A 1 277 ? 13.246 3.289 -23.798 1.00 91.00 277 ILE A O 1
ATOM 2183 N N . ARG A 1 278 ? 13.805 1.874 -25.463 1.00 87.50 278 ARG A N 1
ATOM 2184 C CA . ARG A 1 278 ? 15.251 1.975 -25.329 1.00 87.50 278 ARG A CA 1
ATOM 2185 C C . ARG A 1 278 ? 15.869 2.749 -26.494 1.00 87.50 278 ARG A C 1
ATOM 2187 O O . ARG A 1 278 ? 15.506 2.482 -27.638 1.00 87.50 278 ARG A O 1
ATOM 2194 N N . PHE A 1 279 ? 16.788 3.667 -26.197 1.00 84.94 279 PHE A N 1
ATOM 2195 C CA . PHE A 1 279 ? 17.501 4.514 -27.158 1.00 84.94 279 PHE A CA 1
ATOM 2196 C C . PHE A 1 279 ? 18.827 5.032 -26.596 1.00 84.94 279 PHE A C 1
ATOM 2198 O O . PHE A 1 279 ? 19.181 4.729 -25.430 1.00 84.94 279 PHE A O 1
#

pLDDT: mean 84.8, std 12.19, range [36.12, 98.0]